Protein AF-0000000076641225 (afdb_homodimer)

Nearest PDB structures (foldseek):
  3sps-assembly1_B  TM=9.784E-01  e=4.226E-16  Halalkalibacterium halodurans C-125
  5egl-assembly1_A  TM=9.101E-01  e=8.438E-17  Staphylococcus aureus subsp. aureus Mu50
  5egk-assembly1_C  TM=9.074E-01  e=1.942E-16  Staphylococcus aureus subsp. aureus Mu50
  5hz4-assembly1_B  TM=8.990E-01  e=4.226E-16  Staphylococcus aureus subsp. aureus Mu50
  5egj-assembly1_A  TM=9.114E-01  e=6.592E-16  Staphylococcus aureus subsp. aureus Mu50

Solvent-accessible surface area (backbone atoms only — not comparable to full-atom values): 18624 Å² total; per-residue (Å²): 134,83,74,81,82,56,81,68,75,76,72,73,74,86,51,68,59,43,48,33,75,68,9,53,28,75,48,75,44,73,38,44,77,92,43,32,44,99,87,38,32,54,32,65,22,54,51,46,26,55,48,40,54,40,36,48,50,6,51,23,56,57,47,72,39,53,68,44,68,40,32,39,32,63,30,37,45,77,44,88,42,45,63,69,24,33,36,41,37,38,16,27,44,44,34,43,54,61,35,35,34,36,23,41,36,43,30,30,36,32,36,82,87,80,64,48,74,43,80,22,32,40,32,37,37,31,34,34,30,27,50,98,86,68,42,77,36,76,40,34,36,61,38,62,86,46,69,62,43,42,50,47,32,57,48,44,56,54,52,50,53,52,49,52,50,50,50,51,53,52,52,54,54,51,53,56,54,67,72,100,134,84,78,74,80,61,80,72,75,76,71,71,72,84,48,68,58,44,48,32,76,69,9,52,30,76,48,75,44,73,39,43,77,91,44,32,44,98,86,39,32,53,32,65,22,55,52,46,26,54,48,42,53,39,37,49,52,6,50,24,57,57,46,71,40,53,65,45,68,41,33,40,33,64,31,38,45,76,43,87,43,47,62,70,24,33,38,39,38,38,17,26,43,44,36,45,54,62,36,36,34,35,24,40,37,43,31,29,35,32,35,82,88,80,65,48,73,44,81,20,33,40,33,36,38,31,35,34,30,28,50,97,86,68,43,77,36,76,41,34,35,60,38,63,86,46,70,63,42,43,50,46,30,57,46,44,57,53,52,51,51,51,49,53,51,51,50,50,52,52,51,53,53,51,54,57,53,69,73,99

Sequence (360 aa):
MTNRFEQTPRVSNDADKKTVSASRARMNELVMPNDTNPLGNLMGGRLMQWMDICSAIAAQRHCNRNVVTVAADSIEFKNAIQLGEVVVIEGEVTRSFNTSMEVAMEVWAENLRTGEHRLCTTSFYTFVAIDADGKTVPVPEIIPETDFEQERYEQAEKRRSMRLEISRQNRNAYKKDKSKMTNRFEQTPRVSNDADKKTVSASRARMNELVMPNDTNPLGNLMGGRLMQWMDICSAIAAQRHCNRNVVTVAADSIEFKNAIQLGEVVVIEGEVTRSFNTSMEVAMEVWAENLRTGEHRLCTTSFYTFVAIDADGKTVPVPEIIPETDFEQERYEQAEKRRSMRLEISRQNRNAYKKDKSK

Organism: NCBI:txid1194090

Structure (mmCIF, N/CA/C/O backbone):
data_AF-0000000076641225-model_v1
#
loop_
_entity.id
_entity.type
_entity.pdbx_description
1 polymer 'Acyl-CoA hydrolase'
#
loop_
_atom_site.group_PDB
_atom_site.id
_atom_site.type_symbol
_atom_site.label_atom_id
_atom_site.label_alt_id
_atom_site.label_comp_id
_atom_site.label_asym_id
_atom_site.label_entity_id
_atom_site.label_seq_id
_atom_site.pdbx_PDB_ins_code
_atom_site.Cartn_x
_atom_site.Cartn_y
_atom_site.Cartn_z
_atom_site.occupancy
_atom_site.B_iso_or_equiv
_atom_site.auth_seq_id
_atom_site.auth_comp_id
_atom_site.auth_asym_id
_atom_site.auth_atom_id
_atom_site.pdbx_PDB_model_num
ATOM 1 N N . MET A 1 1 ? 22.641 26.062 32.75 1 30.58 1 MET A N 1
ATOM 2 C CA . MET A 1 1 ? 22.641 25.328 31.484 1 30.58 1 MET A CA 1
ATOM 3 C C . MET A 1 1 ? 21.234 25.25 30.906 1 30.58 1 MET A C 1
ATOM 5 O O . MET A 1 1 ? 20.344 24.672 31.516 1 30.58 1 MET A O 1
ATOM 9 N N . THR A 1 2 ? 20.656 26.328 30.125 1 30.88 2 THR A N 1
ATOM 10 C CA . THR A 1 2 ? 19.297 26.641 29.734 1 30.88 2 THR A CA 1
ATOM 11 C C . THR A 1 2 ? 18.734 25.562 28.797 1 30.88 2 THR A C 1
ATOM 13 O O . THR A 1 2 ? 19.406 25.125 27.859 1 30.88 2 THR A O 1
ATOM 16 N N . ASN A 1 3 ? 17.766 24.734 29.25 1 34.19 3 ASN A N 1
ATOM 17 C CA . ASN A 1 3 ? 17.062 23.625 28.609 1 34.19 3 ASN A CA 1
ATOM 18 C C . ASN A 1 3 ? 16.469 24.047 27.266 1 34.19 3 ASN A C 1
ATOM 20 O O . ASN A 1 3 ? 15.531 24.844 27.219 1 34.19 3 ASN A O 1
ATOM 24 N N . ARG A 1 4 ? 17.219 24.188 26.188 1 36.72 4 ARG A N 1
ATOM 25 C CA . ARG A 1 4 ? 16.938 24.562 24.812 1 36.72 4 ARG A CA 1
ATOM 26 C C . ARG A 1 4 ? 15.727 23.812 24.266 1 36.72 4 ARG A C 1
ATOM 28 O O . ARG A 1 4 ? 15.398 23.922 23.094 1 36.72 4 ARG A O 1
ATOM 35 N N . PHE A 1 5 ? 15.336 22.766 24.953 1 40.19 5 PHE A N 1
ATOM 36 C CA . PHE A 1 5 ? 14.211 22.016 24.422 1 40.19 5 PHE A CA 1
ATOM 37 C C . PHE A 1 5 ? 12.938 22.844 24.469 1 40.19 5 PHE A C 1
ATOM 39 O O . PHE A 1 5 ? 11.836 22.312 24.625 1 40.19 5 PHE A O 1
ATOM 46 N N . GLU A 1 6 ? 13.055 24.125 24.859 1 34.78 6 GLU A N 1
ATOM 47 C CA . GLU A 1 6 ? 11.883 24.859 25.312 1 34.78 6 GLU A CA 1
ATOM 48 C C . GLU A 1 6 ? 10.766 24.828 24.281 1 34.78 6 GLU A C 1
ATOM 50 O O . GLU A 1 6 ? 9.625 24.5 24.594 1 34.78 6 GLU A O 1
ATOM 55 N N . GLN A 1 7 ? 10.711 25.922 23.375 1 32.91 7 GLN A N 1
ATOM 56 C CA . GLN A 1 7 ? 9.422 26.453 22.922 1 32.91 7 GLN A CA 1
ATOM 57 C C . GLN A 1 7 ? 8.828 25.578 21.828 1 32.91 7 GLN A C 1
ATOM 59 O O . GLN A 1 7 ? 9.383 25.516 20.719 1 32.91 7 GLN A O 1
ATOM 64 N N . THR A 1 8 ? 8.297 24.438 22.109 1 38.31 8 THR A N 1
ATOM 65 C CA . THR A 1 8 ? 7.504 23.766 21.078 1 38.31 8 THR A CA 1
ATOM 66 C C . THR A 1 8 ? 6.625 24.781 20.344 1 38.31 8 THR A C 1
ATOM 68 O O . THR A 1 8 ? 5.902 25.547 20.969 1 38.31 8 THR A O 1
ATOM 71 N N . PRO A 1 9 ? 7.074 25.312 19.234 1 38.59 9 PRO A N 1
ATOM 72 C CA . PRO A 1 9 ? 6.195 26.297 18.594 1 38.59 9 PRO A CA 1
ATOM 73 C C . PRO A 1 9 ? 4.719 25.938 18.734 1 38.59 9 PRO A C 1
ATOM 75 O O . PRO A 1 9 ? 4.348 24.766 18.609 1 38.59 9 PRO A O 1
ATOM 78 N N . ARG A 1 10 ? 3.965 26.609 19.516 1 38.22 10 ARG A N 1
ATOM 79 C CA . ARG A 1 10 ? 2.508 26.578 19.562 1 38.22 10 ARG A CA 1
ATOM 80 C C . ARG A 1 10 ? 1.919 26.422 18.156 1 38.22 10 ARG A C 1
ATOM 82 O O . ARG A 1 10 ? 2.125 27.266 17.297 1 38.22 10 ARG A O 1
ATOM 89 N N . VAL A 1 11 ? 1.888 25.172 17.641 1 41.22 11 VAL A N 1
ATOM 90 C CA . VAL A 1 11 ? 1.096 24.969 16.422 1 41.22 11 VAL A CA 1
ATOM 91 C C . VAL A 1 11 ? -0.221 25.734 16.531 1 41.22 11 VAL A C 1
ATOM 93 O O . VAL A 1 11 ? -1.021 25.469 17.438 1 41.22 11 VAL A O 1
ATOM 96 N N . SER A 1 12 ? -0.227 26.953 16.344 1 38.06 12 SER A N 1
ATOM 97 C CA . SER A 1 12 ? -1.504 27.641 16.203 1 38.06 12 SER A CA 1
ATOM 98 C C . SER A 1 12 ? -2.545 26.766 15.531 1 38.06 12 SER A C 1
ATOM 100 O O . SER A 1 12 ? -2.314 26.25 14.43 1 38.06 12 SER A O 1
ATOM 102 N N . ASN A 1 13 ? -3.342 25.906 16.219 1 44.81 13 ASN A N 1
ATOM 103 C CA . ASN A 1 13 ? -4.465 25.031 15.906 1 44.81 13 ASN A CA 1
ATOM 104 C C . ASN A 1 13 ? -5.082 25.375 14.555 1 44.81 13 ASN A C 1
ATOM 106 O O . ASN A 1 13 ? -5.266 24.484 13.711 1 44.81 13 ASN A O 1
ATOM 110 N N . ASP A 1 14 ? -6.148 26.406 14.57 1 49.44 14 ASP A N 1
ATOM 111 C CA . ASP A 1 14 ? -7.27 26.734 13.695 1 49.44 14 ASP A CA 1
ATOM 112 C C . ASP A 1 14 ? -6.789 27.438 12.43 1 49.44 14 ASP A C 1
ATOM 114 O O . ASP A 1 14 ? -7.527 28.219 11.828 1 49.44 14 ASP A O 1
ATOM 118 N N . ALA A 1 15 ? -5.516 27.469 12.164 1 61.47 15 ALA A N 1
ATOM 119 C CA . ALA A 1 15 ? -5.148 28.312 11.031 1 61.47 15 ALA A CA 1
ATOM 120 C C . ALA A 1 15 ? -5.617 27.703 9.711 1 61.47 15 ALA A C 1
ATOM 122 O O . ALA A 1 15 ? -5.586 26.469 9.547 1 61.47 15 ALA A O 1
ATOM 123 N N . ASP A 1 16 ? -6.289 28.469 8.805 1 87 16 ASP A N 1
ATOM 124 C CA . ASP A 1 16 ? -6.91 28.125 7.527 1 87 16 ASP A CA 1
ATOM 125 C C . ASP A 1 16 ? -5.871 27.625 6.523 1 87 16 ASP A C 1
ATOM 127 O O . ASP A 1 16 ? -6.219 26.984 5.535 1 87 16 ASP A O 1
ATOM 131 N N . LYS A 1 17 ? -4.512 27.938 6.941 1 97.12 17 LYS A N 1
ATOM 132 C CA . LYS A 1 17 ? -3.457 27.562 6.008 1 97.12 17 LYS A CA 1
ATOM 133 C C . LYS A 1 17 ? -2.189 27.156 6.75 1 97.12 17 LYS A C 1
ATOM 135 O O . LYS A 1 17 ? -1.843 27.75 7.773 1 97.12 17 LYS A O 1
ATOM 140 N N . LYS A 1 18 ? -1.464 26.156 6.387 1 98 18 LYS A N 1
ATOM 141 C CA . LYS A 1 18 ? -0.194 25.688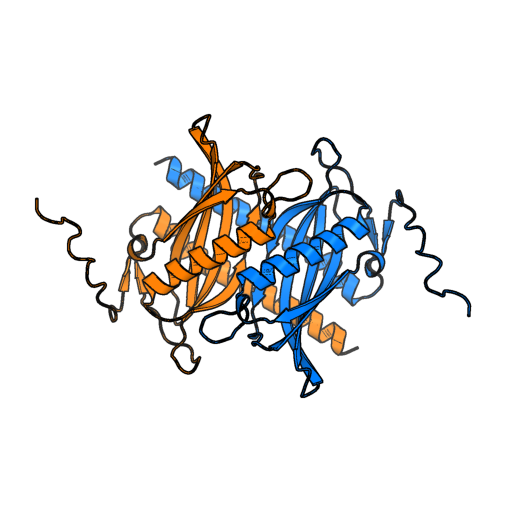 6.934 1 98 18 LYS A CA 1
ATOM 142 C C . LYS A 1 18 ? 0.786 25.328 5.816 1 98 18 LYS A C 1
ATOM 144 O O . LYS A 1 18 ? 0.375 24.906 4.734 1 98 18 LYS A O 1
ATOM 149 N N . THR A 1 19 ? 2.043 25.484 6.105 1 98.38 19 THR A N 1
ATOM 150 C CA . THR A 1 19 ? 3.078 25.219 5.113 1 98.38 19 THR A CA 1
ATOM 151 C C . THR A 1 19 ? 3.367 23.719 5.031 1 98.38 19 THR A C 1
ATOM 153 O O . THR A 1 19 ? 3.094 22.984 5.973 1 98.38 19 THR A O 1
ATOM 156 N N . VAL A 1 20 ? 3.982 23.281 3.926 1 98.5 20 VAL A N 1
ATOM 157 C CA . VAL A 1 20 ? 4.383 21.891 3.742 1 98.5 20 VAL A CA 1
ATOM 158 C C . VAL A 1 20 ? 5.379 21.484 4.828 1 98.5 20 VAL A C 1
ATOM 160 O O . VAL A 1 20 ? 5.254 20.422 5.434 1 98.5 20 VAL A O 1
ATOM 163 N N . SER A 1 21 ? 6.297 22.312 5.133 1 98.31 21 SER A N 1
ATOM 164 C CA . SER A 1 21 ? 7.348 22 6.094 1 98.31 21 SER A CA 1
ATOM 165 C C . SER A 1 21 ? 6.77 21.75 7.484 1 98.31 21 SER A C 1
ATOM 167 O O . SER A 1 21 ? 7.305 20.953 8.25 1 98.31 21 SER A O 1
ATOM 169 N N . ALA A 1 22 ? 5.695 22.391 7.785 1 98.06 22 ALA A N 1
ATOM 170 C CA . ALA A 1 22 ? 5.074 22.234 9.102 1 98.06 22 ALA A CA 1
ATOM 171 C C . ALA A 1 22 ? 4.477 20.844 9.266 1 98.06 22 ALA A C 1
ATOM 173 O O . ALA A 1 22 ? 4.215 20.406 10.391 1 98.06 22 ALA A O 1
ATOM 174 N N . SER A 1 23 ? 4.227 20.141 8.188 1 98.62 23 SER A N 1
ATOM 175 C CA . SER A 1 23 ? 3.605 18.828 8.234 1 98.62 23 SER A CA 1
ATOM 176 C C . SER A 1 23 ? 4.66 17.719 8.289 1 98.62 23 SER A C 1
ATOM 178 O O . SER A 1 23 ? 4.34 16.562 8.555 1 98.62 23 SER A O 1
ATOM 180 N N . ARG A 1 24 ? 5.859 17.984 8.109 1 98.69 24 ARG A N 1
ATOM 181 C CA . ARG A 1 24 ? 6.906 16.984 7.871 1 98.69 24 ARG A CA 1
ATOM 182 C C . ARG A 1 24 ? 7.062 16.062 9.07 1 98.69 24 ARG A C 1
ATOM 184 O O . ARG A 1 24 ? 7.043 16.516 10.219 1 98.69 24 ARG A O 1
ATOM 191 N N . ALA A 1 25 ? 7.168 14.812 8.797 1 98.75 25 ALA A N 1
ATOM 192 C CA . ALA A 1 25 ? 7.453 13.758 9.773 1 98.75 25 ALA A CA 1
ATOM 193 C C . ALA A 1 25 ? 8.625 12.891 9.32 1 98.75 25 ALA A C 1
ATOM 195 O O . ALA A 1 25 ? 8.789 12.633 8.125 1 98.75 25 ALA A O 1
ATOM 196 N N . ARG A 1 26 ? 9.375 12.438 10.266 1 98.56 26 ARG A N 1
ATOM 197 C CA . ARG A 1 26 ? 10.516 11.562 9.992 1 98.56 26 ARG A CA 1
ATOM 198 C C . ARG A 1 26 ? 10.594 10.445 11.023 1 98.56 26 ARG A C 1
ATOM 200 O O . ARG A 1 26 ? 10.422 10.672 12.219 1 98.56 26 ARG A O 1
ATOM 207 N N . MET A 1 27 ? 10.828 9.289 10.562 1 98.5 27 MET A N 1
ATOM 208 C CA . MET A 1 27 ? 11 8.117 11.406 1 98.5 27 MET A CA 1
ATOM 209 C C . MET A 1 27 ? 12.227 7.312 10.977 1 98.5 27 MET A C 1
ATOM 211 O O . MET A 1 27 ? 12.547 7.25 9.789 1 98.5 27 MET A O 1
ATOM 215 N N . ASN A 1 28 ? 12.883 6.75 11.961 1 98.25 28 ASN A N 1
ATOM 216 C CA . ASN A 1 28 ? 13.977 5.82 11.719 1 98.25 28 ASN A CA 1
ATOM 217 C C . ASN A 1 28 ? 13.719 4.465 12.375 1 98.25 28 ASN A C 1
ATOM 219 O O . ASN A 1 28 ? 13.227 4.398 13.5 1 98.25 28 ASN A O 1
ATOM 223 N N . GLU A 1 29 ? 14.055 3.457 11.648 1 98.31 29 GLU A N 1
ATOM 224 C CA . GLU A 1 29 ? 13.906 2.098 12.156 1 98.31 29 GLU A CA 1
ATOM 225 C C . GLU A 1 29 ? 15.109 1.238 11.797 1 98.31 29 GLU A C 1
ATOM 227 O O . GLU A 1 29 ? 15.609 1.292 10.672 1 98.31 29 GLU A O 1
ATOM 232 N N . LEU A 1 30 ? 15.602 0.502 12.766 1 98.12 30 LEU A N 1
ATOM 233 C CA . LEU A 1 30 ? 16.609 -0.517 12.484 1 98.12 30 LEU A CA 1
ATOM 234 C C . LEU A 1 30 ? 15.953 -1.814 12.023 1 98.12 30 LEU A C 1
ATOM 236 O O . LEU A 1 30 ? 15.047 -2.326 12.688 1 98.12 30 LEU A O 1
ATOM 240 N N . VAL A 1 31 ? 16.406 -2.301 10.898 1 98.31 31 VAL A N 1
ATOM 241 C CA . VAL A 1 31 ? 15.836 -3.541 10.391 1 98.31 31 VAL A CA 1
ATOM 242 C C . VAL A 1 31 ? 16.328 -4.719 11.227 1 98.31 31 VAL A C 1
ATOM 244 O O . VAL A 1 31 ? 17.516 -5.02 11.242 1 98.31 31 VAL A O 1
ATOM 247 N N . MET A 1 32 ? 15.43 -5.402 11.836 1 98.31 32 MET A N 1
ATOM 248 C CA . MET A 1 32 ? 15.719 -6.551 12.688 1 98.31 32 MET A CA 1
ATOM 249 C C . MET A 1 32 ? 15.305 -7.852 12.008 1 98.31 32 MET A C 1
ATOM 251 O O . MET A 1 32 ? 14.594 -7.828 11 1 98.31 32 MET A O 1
ATOM 255 N N . PRO A 1 33 ? 15.781 -8.992 12.477 1 97.75 33 PRO A N 1
ATOM 256 C CA . PRO A 1 33 ? 15.477 -10.273 11.828 1 97.75 33 PRO A CA 1
ATOM 257 C C . PRO A 1 33 ? 13.977 -10.508 11.648 1 97.75 33 PRO A C 1
ATOM 259 O O . PRO A 1 33 ? 13.547 -11 10.602 1 97.75 33 PRO A O 1
ATOM 262 N N . ASN A 1 34 ? 13.133 -10.07 12.586 1 96.44 34 ASN A N 1
ATOM 263 C CA . ASN A 1 34 ? 11.695 -10.305 12.523 1 96.44 34 ASN A CA 1
ATOM 264 C C . ASN A 1 34 ? 11.023 -9.398 11.5 1 96.44 34 ASN A C 1
ATOM 266 O O . ASN A 1 34 ? 9.836 -9.562 11.203 1 96.44 34 ASN A O 1
ATOM 270 N N . ASP A 1 35 ? 11.789 -8.477 10.961 1 97.56 35 ASP A N 1
ATOM 271 C CA . ASP A 1 35 ? 11.273 -7.578 9.93 1 97.56 35 ASP A CA 1
ATOM 272 C C . ASP A 1 35 ? 11.547 -8.117 8.531 1 97.56 35 ASP A C 1
ATOM 274 O O . ASP A 1 35 ? 11.094 -7.555 7.539 1 97.56 35 ASP A O 1
ATOM 278 N N . THR A 1 36 ? 12.281 -9.211 8.445 1 96.69 36 THR A N 1
ATOM 279 C CA . THR A 1 36 ? 12.852 -9.602 7.164 1 96.69 36 THR A CA 1
ATOM 280 C C . THR A 1 36 ? 12.195 -10.875 6.641 1 96.69 36 THR A C 1
ATOM 282 O O . THR A 1 36 ? 11.602 -11.633 7.41 1 96.69 36 THR A O 1
ATOM 285 N N . ASN A 1 37 ? 12.281 -11.008 5.312 1 91.5 37 ASN A N 1
ATOM 286 C CA . ASN A 1 37 ? 11.969 -12.297 4.699 1 91.5 37 ASN A CA 1
ATOM 287 C C . ASN A 1 37 ? 13.117 -13.281 4.859 1 91.5 37 ASN A C 1
ATOM 289 O O . ASN A 1 37 ? 14.148 -12.953 5.449 1 91.5 37 ASN A O 1
ATOM 293 N N . PRO A 1 38 ? 12.898 -14.523 4.402 1 88.56 38 PRO A N 1
ATOM 294 C CA . PRO A 1 38 ? 13.938 -15.539 4.598 1 88.56 38 PRO A CA 1
ATOM 295 C C . PRO A 1 38 ? 15.25 -15.188 3.908 1 88.56 38 PRO A C 1
ATOM 297 O O . PRO A 1 38 ? 16.297 -15.719 4.266 1 88.56 38 PRO A O 1
ATOM 300 N N . LEU A 1 39 ? 15.266 -14.289 2.945 1 90.75 39 LEU A N 1
ATOM 301 C CA . LEU A 1 39 ? 16.469 -13.898 2.215 1 90.75 39 LEU A CA 1
ATOM 302 C C . LEU A 1 39 ? 17.172 -12.742 2.906 1 90.75 39 LEU A C 1
ATOM 304 O O . LEU A 1 39 ? 18.203 -12.266 2.432 1 90.75 39 LEU A O 1
ATOM 308 N N . GLY A 1 40 ? 16.594 -12.219 3.977 1 94.62 40 GLY A N 1
ATOM 309 C CA . GLY A 1 40 ? 17.234 -11.172 4.754 1 94.62 40 GLY A CA 1
ATOM 310 C C . GLY A 1 40 ? 16.828 -9.773 4.324 1 94.62 40 GLY A C 1
ATOM 311 O O . GLY A 1 40 ? 17.406 -8.789 4.77 1 94.62 40 GLY A O 1
ATOM 312 N N . ASN A 1 41 ? 15.875 -9.664 3.453 1 95.81 41 ASN A N 1
ATOM 313 C CA . ASN A 1 41 ? 15.359 -8.375 3.02 1 95.81 41 ASN A CA 1
ATOM 314 C C . ASN A 1 41 ? 14.156 -7.945 3.857 1 95.81 41 ASN A C 1
ATOM 316 O O . ASN A 1 41 ? 13.344 -8.781 4.258 1 95.81 41 ASN A O 1
ATOM 320 N N . LEU A 1 42 ? 14.094 -6.648 4.113 1 97.81 42 LEU A N 1
ATOM 321 C CA . LEU A 1 42 ? 12.914 -6.109 4.773 1 97.81 42 LEU A CA 1
ATOM 322 C C . LEU A 1 42 ? 11.648 -6.496 4.02 1 97.81 42 LEU A C 1
ATOM 324 O O . LEU A 1 42 ? 11.57 -6.336 2.797 1 97.81 42 LEU A O 1
ATOM 328 N N . MET A 1 43 ? 10.672 -6.988 4.746 1 97 43 MET A N 1
ATOM 329 C CA . MET A 1 43 ? 9.398 -7.348 4.125 1 97 43 MET A CA 1
ATOM 330 C C . MET A 1 43 ? 8.617 -6.102 3.729 1 97 43 MET A C 1
ATOM 332 O O . MET A 1 43 ? 8.547 -5.137 4.492 1 97 43 MET A O 1
ATOM 336 N N . GLY A 1 44 ? 8.016 -6.145 2.529 1 97.5 44 GLY A N 1
ATOM 337 C CA . GLY A 1 44 ? 7.25 -5.004 2.049 1 97.5 44 GLY A CA 1
ATOM 338 C C . GLY A 1 44 ? 6.133 -4.594 2.99 1 97.5 44 GLY A C 1
ATOM 339 O O . GLY A 1 44 ? 5.891 -3.402 3.195 1 97.5 44 GLY A O 1
ATOM 340 N N . GLY A 1 45 ? 5.449 -5.559 3.5 1 97.88 45 GLY A N 1
ATOM 341 C CA . GLY A 1 45 ? 4.363 -5.293 4.426 1 97.88 45 GLY A CA 1
ATOM 342 C C . GLY A 1 45 ? 4.809 -4.559 5.676 1 97.88 45 GLY A C 1
ATOM 343 O O . GLY A 1 45 ? 4.098 -3.689 6.18 1 97.88 45 GLY A O 1
ATOM 344 N N . ARG A 1 46 ? 5.926 -4.902 6.211 1 97.88 46 ARG A N 1
ATOM 345 C CA . ARG A 1 46 ? 6.473 -4.23 7.383 1 97.88 46 ARG A CA 1
ATOM 346 C C . ARG A 1 46 ? 6.805 -2.773 7.074 1 97.88 46 ARG A C 1
ATOM 348 O O . ARG A 1 46 ? 6.48 -1.877 7.855 1 97.88 46 ARG A O 1
ATOM 355 N N . LEU A 1 47 ? 7.445 -2.568 5.996 1 98.62 47 LEU A N 1
ATOM 356 C CA . LEU A 1 47 ? 7.758 -1.206 5.574 1 98.62 47 LEU A CA 1
ATOM 357 C C . LEU A 1 47 ? 6.484 -0.381 5.422 1 98.62 47 LEU A C 1
ATOM 359 O O . LEU A 1 47 ? 6.422 0.766 5.871 1 98.62 47 LEU A O 1
ATOM 363 N N . MET A 1 48 ? 5.457 -0.945 4.781 1 98.5 48 MET A N 1
ATOM 364 C CA . MET A 1 48 ? 4.195 -0.24 4.574 1 98.5 48 MET A CA 1
ATOM 365 C C . MET A 1 48 ? 3.561 0.143 5.906 1 98.5 48 MET A C 1
ATOM 367 O O . MET A 1 48 ? 2.943 1.202 6.023 1 98.5 48 MET A O 1
ATOM 371 N N . GLN A 1 49 ? 3.734 -0.707 6.863 1 98.19 49 GLN A N 1
ATOM 372 C CA . GLN A 1 49 ? 3.227 -0.399 8.195 1 98.19 49 GLN A CA 1
ATOM 373 C C . GLN A 1 49 ? 3.932 0.819 8.789 1 98.19 49 GLN A C 1
ATOM 375 O O . GLN A 1 49 ? 3.281 1.721 9.32 1 98.19 49 GLN A O 1
ATOM 380 N N . TRP A 1 50 ? 5.25 0.828 8.695 1 98.5 50 TRP A N 1
ATOM 381 C CA . TRP A 1 50 ? 6 1.976 9.195 1 98.5 50 TRP A CA 1
ATOM 382 C C . TRP A 1 50 ? 5.633 3.24 8.422 1 98.5 50 TRP A C 1
ATOM 384 O O . TRP A 1 50 ? 5.48 4.312 9.016 1 98.5 50 TRP A O 1
ATOM 394 N N . MET A 1 51 ? 5.48 3.105 7.156 1 98.69 51 MET A N 1
ATOM 395 C CA . MET A 1 51 ? 5.098 4.246 6.332 1 98.69 51 MET A CA 1
ATOM 396 C C . MET A 1 51 ? 3.727 4.777 6.734 1 98.69 51 MET A C 1
ATOM 398 O O . MET A 1 51 ? 3.504 5.988 6.75 1 98.69 51 MET A O 1
ATOM 402 N N . ASP A 1 52 ? 2.834 3.908 7.008 1 98.69 52 ASP A N 1
ATOM 403 C CA . ASP A 1 52 ? 1.491 4.293 7.43 1 98.69 52 ASP A CA 1
ATOM 404 C C . ASP A 1 52 ? 1.537 5.156 8.688 1 98.69 52 ASP A C 1
ATOM 406 O O . ASP A 1 52 ? 0.849 6.176 8.773 1 98.69 52 ASP A O 1
ATOM 410 N N . ILE A 1 53 ? 2.326 4.746 9.625 1 97.88 53 ILE A N 1
ATOM 411 C CA . ILE A 1 53 ? 2.477 5.488 10.875 1 97.88 53 ILE A CA 1
ATOM 412 C C . ILE A 1 53 ? 3.076 6.863 10.586 1 97.88 53 ILE A C 1
ATOM 414 O O . ILE A 1 53 ? 2.537 7.887 11.016 1 97.88 53 ILE A O 1
ATOM 418 N N . CYS A 1 54 ? 4.113 6.887 9.82 1 98.75 54 CYS A N 1
ATOM 419 C CA . CYS A 1 54 ? 4.793 8.141 9.508 1 98.75 54 CYS A CA 1
ATOM 420 C C . CYS A 1 54 ? 3.859 9.102 8.773 1 98.75 54 CYS A C 1
ATOM 422 O O . CYS A 1 54 ? 3.807 10.289 9.102 1 98.75 54 CYS A O 1
ATOM 424 N N . SER A 1 55 ? 3.141 8.578 7.812 1 98.75 55 SER A N 1
ATOM 425 C CA . SER A 1 55 ? 2.25 9.422 7.023 1 98.75 55 SER A CA 1
ATOM 426 C C . SER A 1 55 ? 1.077 9.922 7.859 1 98.75 55 SER A C 1
ATOM 428 O O . SER A 1 55 ? 0.61 11.047 7.676 1 98.75 55 SER A O 1
ATOM 430 N N . ALA A 1 56 ? 0.603 9.086 8.742 1 98.38 56 ALA A N 1
ATOM 431 C CA . ALA A 1 56 ? -0.466 9.523 9.641 1 98.38 56 ALA A CA 1
ATOM 432 C C . ALA A 1 56 ? -0.003 10.672 10.531 1 98.38 56 ALA A C 1
ATOM 434 O O . ALA A 1 56 ? -0.749 11.633 10.758 1 98.38 56 ALA A O 1
ATOM 435 N N . ILE A 1 57 ? 1.212 10.594 11.016 1 98.44 57 ILE A N 1
ATOM 436 C CA . ILE A 1 57 ? 1.772 11.656 11.844 1 98.44 57 ILE A CA 1
ATOM 437 C C . ILE A 1 57 ? 1.828 12.953 11.047 1 98.44 57 ILE A C 1
ATOM 439 O O . ILE A 1 57 ? 1.419 14.008 11.539 1 98.44 57 ILE A O 1
ATOM 443 N N . ALA A 1 58 ? 2.301 12.883 9.828 1 98.88 58 ALA A N 1
ATOM 444 C CA . ALA A 1 58 ? 2.369 14.062 8.969 1 98.88 58 ALA A CA 1
ATOM 445 C C . ALA A 1 58 ? 0.986 14.672 8.766 1 98.88 58 ALA A C 1
ATOM 447 O O . ALA A 1 58 ? 0.811 15.883 8.875 1 98.88 58 ALA A O 1
ATOM 448 N N . ALA A 1 59 ? 0.023 13.82 8.43 1 98.75 59 ALA A N 1
ATOM 449 C CA . ALA A 1 59 ? -1.346 14.273 8.203 1 98.75 59 ALA A CA 1
ATOM 450 C C . ALA A 1 59 ? -1.923 14.93 9.453 1 98.75 59 ALA A C 1
ATOM 452 O O . ALA A 1 59 ? -2.549 15.984 9.375 1 98.75 59 ALA A O 1
ATOM 453 N N . GLN A 1 60 ? -1.674 14.312 10.531 1 98.31 60 GLN A N 1
ATOM 454 C CA . GLN A 1 60 ? -2.211 14.828 11.781 1 98.31 60 GLN A CA 1
ATOM 455 C C . GLN A 1 60 ? -1.541 16.141 12.172 1 98.31 60 GLN A C 1
ATOM 457 O O . GLN A 1 60 ? -2.189 17.031 12.719 1 98.31 60 GLN A O 1
ATOM 462 N N . ARG A 1 61 ? -0.241 16.25 11.969 1 98.25 61 ARG A N 1
ATOM 463 C CA . ARG A 1 61 ? 0.447 17.516 12.211 1 98.25 61 ARG A CA 1
ATOM 464 C C . ARG A 1 61 ? -0.191 18.641 11.414 1 98.25 61 ARG A C 1
ATOM 466 O O . ARG A 1 61 ? -0.297 19.766 11.898 1 98.25 61 ARG A O 1
ATOM 473 N N . HIS A 1 62 ? -0.597 18.328 10.25 1 98.56 62 HIS A N 1
ATOM 474 C CA . HIS A 1 62 ? -1.18 19.344 9.383 1 98.56 62 HIS A CA 1
ATOM 475 C C . HIS A 1 62 ? -2.58 19.734 9.844 1 98.56 62 HIS A C 1
ATOM 477 O O . HIS A 1 62 ? -2.912 20.922 9.914 1 98.56 62 HIS A O 1
ATOM 483 N N . CYS A 1 63 ? -3.436 18.766 10.195 1 97.88 63 CYS A N 1
ATOM 484 C CA . CYS A 1 63 ? -4.844 19.078 10.406 1 97.88 63 CYS A CA 1
ATOM 485 C C . CYS A 1 63 ? -5.16 19.188 11.891 1 97.88 63 CYS A C 1
ATOM 487 O O . CYS A 1 63 ? -6.23 19.672 12.266 1 97.88 63 CYS A O 1
ATOM 489 N N . ASN A 1 64 ? -4.258 18.688 12.773 1 96.81 64 ASN A N 1
ATOM 490 C CA . ASN A 1 64 ? -4.445 18.672 14.219 1 96.81 64 ASN A CA 1
ATOM 491 C C . ASN A 1 64 ? -5.711 17.922 14.609 1 96.81 64 ASN A C 1
ATOM 493 O O . ASN A 1 64 ? -6.453 18.359 15.492 1 96.81 64 ASN A O 1
ATOM 497 N N . ARG A 1 65 ? -6.031 16.891 13.867 1 96 65 ARG A N 1
ATOM 498 C CA . ARG A 1 65 ? -7.176 16 14.078 1 96 65 ARG A CA 1
ATOM 499 C C . ARG A 1 65 ? -6.789 14.547 13.883 1 96 65 ARG A C 1
ATOM 501 O O . ARG A 1 65 ? -5.723 14.242 13.344 1 96 65 ARG A O 1
ATOM 508 N N . ASN A 1 66 ? -7.664 13.695 14.445 1 96.12 66 ASN A N 1
ATOM 509 C CA . ASN A 1 66 ? -7.52 12.297 14.055 1 96.12 66 ASN A CA 1
ATOM 510 C C . ASN A 1 66 ? -7.73 12.117 12.555 1 96.12 66 ASN A C 1
ATOM 512 O O . ASN A 1 66 ? -8.469 12.883 11.93 1 96.12 66 ASN A O 1
ATOM 516 N N . VAL A 1 67 ? -7.035 11.125 12.047 1 97.25 67 VAL A N 1
ATOM 517 C CA . VAL A 1 67 ? -7.172 10.859 10.617 1 97.25 67 VAL A CA 1
ATOM 518 C C . VAL A 1 67 ? -7.379 9.367 10.391 1 97.25 67 VAL A C 1
ATOM 520 O O . VAL A 1 67 ? -7.039 8.547 11.25 1 97.25 67 VAL A O 1
ATOM 523 N N . VAL A 1 68 ? -7.977 9.016 9.297 1 96.56 68 VAL A N 1
ATOM 524 C CA . VAL A 1 68 ? -8.125 7.637 8.836 1 96.56 68 VAL A CA 1
ATOM 525 C C . VAL A 1 68 ? -7.574 7.504 7.422 1 96.56 68 VAL A C 1
ATOM 527 O O . VAL A 1 68 ? -7.75 8.398 6.594 1 96.56 68 VAL A O 1
ATOM 530 N N . THR A 1 69 ? -6.875 6.426 7.199 1 97.62 69 THR A N 1
ATOM 531 C CA . THR A 1 69 ? -6.348 6.16 5.867 1 97.62 69 THR A CA 1
ATOM 532 C C . THR A 1 69 ? -7.473 5.801 4.902 1 97.62 69 THR A C 1
ATOM 534 O O . THR A 1 69 ? -8.281 4.918 5.191 1 97.62 69 THR A O 1
ATOM 537 N N . VAL A 1 70 ? -7.449 6.48 3.777 1 96.69 70 VAL A N 1
ATOM 538 C CA . VAL A 1 70 ? -8.484 6.191 2.791 1 96.69 70 VAL A CA 1
ATOM 539 C C . VAL A 1 70 ? -7.883 5.418 1.619 1 96.69 70 VAL A C 1
ATOM 541 O O . VAL A 1 70 ? -8.562 4.605 0.991 1 96.69 70 VAL A O 1
ATOM 544 N N . ALA A 1 71 ? -6.617 5.676 1.347 1 97.19 71 ALA A N 1
ATOM 545 C CA . ALA A 1 71 ? -5.996 5 0.211 1 97.19 71 ALA A CA 1
ATOM 546 C C . ALA A 1 71 ? -4.473 5.051 0.309 1 97.19 71 ALA A C 1
ATOM 548 O O . ALA A 1 71 ? -3.918 5.891 1.021 1 97.19 71 ALA A O 1
ATOM 549 N N . ALA A 1 72 ? -3.84 4.18 -0.292 1 97.56 72 ALA A N 1
ATOM 550 C CA . ALA A 1 72 ? -2.402 4.152 -0.55 1 97.56 72 ALA A CA 1
ATOM 551 C C . ALA A 1 72 ? -2.113 3.809 -2.008 1 97.56 72 ALA A C 1
ATOM 553 O O . ALA A 1 72 ? -2.617 2.811 -2.529 1 97.56 72 ALA A O 1
ATOM 554 N N . ASP A 1 73 ? -1.26 4.668 -2.639 1 94.38 73 ASP A N 1
ATOM 555 C CA . ASP A 1 73 ? -1.033 4.488 -4.07 1 94.38 73 ASP A CA 1
ATOM 556 C C . ASP A 1 73 ? 0.449 4.617 -4.41 1 94.38 73 ASP A C 1
ATOM 558 O O . ASP A 1 73 ? 1.217 5.219 -3.654 1 94.38 73 ASP A O 1
ATOM 562 N N . SER A 1 74 ? 0.75 3.979 -5.535 1 94.38 74 SER A N 1
ATOM 563 C CA . SER A 1 74 ? 2.051 4.168 -6.172 1 94.38 74 SER A CA 1
ATOM 564 C C . SER A 1 74 ? 3.188 3.842 -5.207 1 94.38 74 SER A C 1
ATOM 566 O O . SER A 1 74 ? 4.152 4.602 -5.098 1 94.38 74 SER A O 1
ATOM 568 N N . ILE A 1 75 ? 2.971 2.832 -4.422 1 97.25 75 ILE A N 1
ATOM 569 C CA . ILE A 1 75 ? 4.082 2.336 -3.617 1 97.25 75 ILE A CA 1
ATOM 570 C C . ILE A 1 75 ? 5.043 1.538 -4.496 1 97.25 75 ILE A C 1
ATOM 572 O O . ILE A 1 75 ? 4.668 0.503 -5.055 1 97.25 75 ILE A O 1
ATOM 576 N N . GLU A 1 76 ? 6.258 1.978 -4.617 1 96.69 76 GLU A N 1
ATOM 577 C CA . GLU A 1 76 ? 7.262 1.316 -5.445 1 96.69 76 GLU A CA 1
ATOM 578 C C . GLU A 1 76 ? 8.469 0.882 -4.609 1 96.69 76 GLU A C 1
ATOM 580 O O . GLU A 1 76 ? 9.164 1.72 -4.035 1 96.69 76 GLU A O 1
ATOM 585 N N . PHE A 1 77 ? 8.641 -0.36 -4.598 1 96.81 77 PHE A N 1
ATOM 586 C CA . PHE A 1 77 ? 9.805 -0.906 -3.916 1 96.81 77 PHE A CA 1
ATOM 587 C C . PHE A 1 77 ? 10.977 -1.065 -4.883 1 96.81 77 PHE A C 1
ATOM 589 O O . PHE A 1 77 ? 11.203 -2.152 -5.418 1 96.81 77 PHE A O 1
ATOM 596 N N . LYS A 1 78 ? 11.805 -0.118 -4.992 1 93.06 78 LYS A N 1
ATOM 597 C CA . LYS A 1 78 ? 12.836 -0.026 -6.02 1 93.06 78 LYS A CA 1
ATOM 598 C C . LYS A 1 78 ? 14.078 -0.824 -5.629 1 93.06 78 LYS A C 1
ATOM 600 O O . LYS A 1 78 ? 14.695 -1.48 -6.469 1 93.06 78 LYS A O 1
ATOM 605 N N . ASN A 1 79 ? 14.469 -0.628 -4.41 1 93.12 79 ASN A N 1
ATOM 606 C CA . ASN A 1 79 ? 15.648 -1.31 -3.893 1 93.12 79 ASN A CA 1
ATOM 607 C C . ASN A 1 79 ? 15.344 -2.055 -2.596 1 93.12 79 ASN A C 1
ATOM 609 O O . ASN A 1 79 ? 14.609 -1.548 -1.742 1 93.12 79 ASN A O 1
ATOM 613 N N . ALA A 1 80 ? 15.945 -3.193 -2.506 1 94.25 80 ALA A N 1
ATOM 614 C CA . ALA A 1 80 ? 15.781 -3.963 -1.275 1 94.25 80 ALA A CA 1
ATOM 615 C C . ALA A 1 80 ? 16.5 -3.295 -0.108 1 94.25 80 ALA A C 1
ATOM 617 O O . ALA A 1 80 ? 17.531 -2.645 -0.297 1 94.25 80 ALA A O 1
ATOM 618 N N . ILE A 1 81 ? 15.883 -3.361 1.03 1 97.25 81 ILE A N 1
ATOM 619 C CA . ILE A 1 81 ? 16.516 -2.926 2.27 1 97.25 81 ILE A CA 1
ATOM 620 C C . ILE A 1 81 ? 16.922 -4.145 3.096 1 97.25 81 ILE A C 1
ATOM 622 O O . ILE A 1 81 ? 16.109 -5.031 3.35 1 97.25 81 ILE A O 1
ATOM 626 N N . GLN A 1 82 ? 18.141 -4.18 3.574 1 96.31 82 GLN A N 1
ATOM 627 C CA . GLN A 1 82 ? 18.703 -5.402 4.141 1 96.31 82 GLN A CA 1
ATOM 628 C C . GLN A 1 82 ? 18.656 -5.371 5.664 1 96.31 82 GLN A C 1
ATOM 630 O O . GLN A 1 82 ? 18.625 -4.297 6.266 1 96.31 82 GLN A O 1
ATOM 635 N N . LEU A 1 83 ? 18.75 -6.59 6.18 1 97.19 83 LEU A N 1
ATOM 636 C CA . LEU A 1 83 ? 18.938 -6.758 7.617 1 97.19 83 LEU A CA 1
ATOM 637 C C . LEU A 1 83 ? 20.109 -5.914 8.117 1 97.19 83 LEU A C 1
ATOM 639 O O . LEU A 1 83 ? 21.172 -5.895 7.496 1 97.19 83 LEU A O 1
ATOM 643 N N . GLY A 1 84 ? 19.812 -5.137 9.188 1 96.88 84 GLY A N 1
ATOM 644 C CA . GLY A 1 84 ? 20.891 -4.375 9.812 1 96.88 84 GLY A CA 1
ATOM 645 C C . GLY A 1 84 ? 21.016 -2.963 9.273 1 96.88 84 GLY A C 1
ATOM 646 O O . GLY A 1 84 ? 21.688 -2.125 9.859 1 96.88 84 GLY A O 1
ATOM 647 N N . GLU A 1 85 ? 20.359 -2.67 8.164 1 97.81 85 GLU A N 1
ATOM 648 C CA . GLU A 1 85 ? 20.344 -1.294 7.676 1 97.81 85 GLU A CA 1
ATOM 649 C C . GLU A 1 85 ? 19.328 -0.451 8.453 1 97.81 85 GLU A C 1
ATOM 651 O O . GLU A 1 85 ? 18.438 -0.99 9.117 1 97.81 85 GLU A O 1
ATOM 656 N N . VAL A 1 86 ? 19.547 0.795 8.398 1 98.31 86 VAL A N 1
ATOM 657 C CA . VAL A 1 86 ? 18.594 1.733 8.984 1 98.31 86 VAL A CA 1
ATOM 658 C C . VAL A 1 86 ? 17.656 2.266 7.902 1 98.31 86 VAL A C 1
ATOM 660 O O . VAL A 1 86 ? 18.109 2.719 6.848 1 98.31 86 VAL A O 1
ATOM 663 N N . VAL A 1 87 ? 16.375 2.18 8.195 1 98.62 87 VAL A N 1
ATOM 664 C CA . VAL A 1 87 ? 15.344 2.754 7.336 1 98.62 87 VAL A CA 1
ATOM 665 C C . VAL A 1 87 ? 15.016 4.172 7.793 1 98.62 87 VAL A C 1
ATOM 667 O O . VAL A 1 87 ? 14.695 4.398 8.961 1 98.62 87 VAL A O 1
ATOM 670 N N . VAL A 1 88 ? 15.133 5.117 6.875 1 98.44 88 VAL A N 1
ATOM 671 C CA . VAL A 1 88 ? 14.711 6.492 7.121 1 98.44 88 VAL A CA 1
ATOM 672 C C . VAL A 1 88 ? 13.461 6.805 6.305 1 98.44 88 VAL A C 1
ATOM 674 O O . VAL A 1 88 ? 13.484 6.754 5.074 1 98.44 88 VAL A O 1
ATOM 677 N N . ILE A 1 89 ? 12.398 7.129 6.969 1 98.75 89 ILE A N 1
ATOM 678 C CA . ILE A 1 89 ? 11.133 7.449 6.32 1 98.75 89 ILE A CA 1
ATOM 679 C C . ILE A 1 89 ? 10.812 8.93 6.52 1 98.75 89 ILE A C 1
ATOM 681 O O . ILE A 1 89 ? 10.836 9.43 7.645 1 98.75 89 ILE A O 1
ATOM 685 N N . GLU A 1 90 ? 10.539 9.57 5.477 1 98.56 90 GLU A N 1
ATOM 686 C CA . GLU A 1 90 ? 10.109 10.969 5.531 1 98.56 90 GLU A CA 1
ATOM 687 C C . GLU A 1 90 ? 8.758 11.148 4.84 1 98.56 90 GLU A C 1
ATOM 689 O O . GLU A 1 90 ? 8.531 10.602 3.756 1 98.56 90 GLU A O 1
ATOM 694 N N . GLY A 1 91 ? 7.898 11.836 5.465 1 98.56 91 GLY A N 1
ATOM 695 C CA . GLY A 1 91 ? 6.582 12.125 4.926 1 98.56 91 GLY A CA 1
ATOM 696 C C . GLY A 1 91 ? 6.184 13.586 5.062 1 98.56 91 GLY A C 1
ATOM 697 O O . GLY A 1 91 ? 6.578 14.25 6.02 1 98.56 91 GLY A O 1
ATOM 698 N N . GLU A 1 92 ? 5.5 14.07 4.156 1 98.75 92 GLU A N 1
ATOM 699 C CA . GLU A 1 92 ? 4.945 15.414 4.211 1 98.75 92 GLU A CA 1
ATOM 700 C C . GLU A 1 92 ? 3.652 15.516 3.404 1 98.75 92 GLU A C 1
ATOM 702 O O . GLU A 1 92 ? 3.488 14.82 2.4 1 98.75 92 GLU A O 1
ATOM 707 N N . VAL A 1 93 ? 2.799 16.422 3.77 1 98.88 93 VAL A N 1
ATOM 708 C CA . VAL A 1 93 ? 1.562 16.656 3.029 1 98.88 93 VAL A CA 1
ATOM 709 C C . VAL A 1 93 ? 1.871 17.375 1.721 1 98.88 93 VAL A C 1
ATOM 711 O O . VAL A 1 93 ? 2.525 18.422 1.722 1 98.88 93 VAL A O 1
ATOM 714 N N . THR A 1 94 ? 1.412 16.828 0.627 1 98.25 94 THR A N 1
ATOM 715 C CA . THR A 1 94 ? 1.652 17.438 -0.672 1 98.25 94 THR A CA 1
ATOM 716 C C . THR A 1 94 ? 0.444 18.266 -1.111 1 98.25 94 THR A C 1
ATOM 718 O O . THR A 1 94 ? 0.583 19.219 -1.874 1 98.25 94 THR A O 1
ATOM 721 N N . ARG A 1 95 ? -0.661 17.828 -0.664 1 98.31 95 ARG A N 1
ATOM 722 C CA . ARG A 1 95 ? -1.877 18.547 -1.006 1 98.31 95 ARG A CA 1
ATOM 723 C C . ARG A 1 95 ? -2.979 18.281 0.016 1 98.31 95 ARG A C 1
ATOM 725 O O . ARG A 1 95 ? -3.148 17.156 0.478 1 98.31 95 ARG A O 1
ATOM 732 N N . SER A 1 96 ? -3.656 19.328 0.339 1 98.38 96 SER A N 1
ATOM 733 C CA . SER A 1 96 ? -4.902 19.234 1.092 1 98.38 96 SER A CA 1
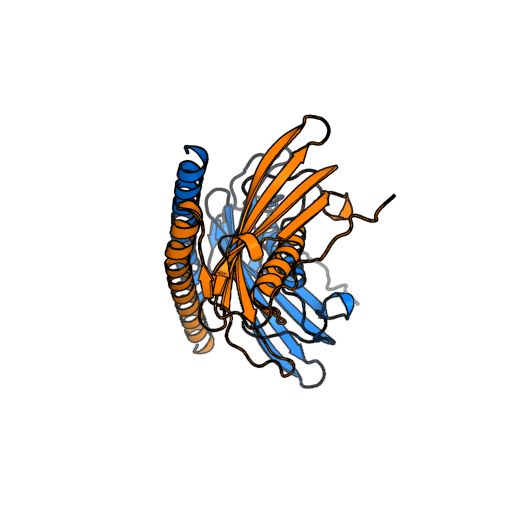ATOM 734 C C . SER A 1 96 ? -6.102 19.609 0.226 1 98.38 96 SER A C 1
ATOM 736 O O . SER A 1 96 ? -6.023 20.531 -0.578 1 98.38 96 SER A O 1
ATOM 738 N N . PHE A 1 97 ? -7.082 18.844 0.315 1 97.12 97 PHE A N 1
ATOM 739 C CA . PHE A 1 97 ? -8.352 19.156 -0.342 1 97.12 97 PHE A CA 1
ATOM 740 C C . PHE A 1 97 ? -9.359 19.703 0.66 1 97.12 97 PHE A C 1
ATOM 742 O O . PHE A 1 97 ? -9.047 20.594 1.443 1 97.12 97 PHE A O 1
ATOM 749 N N . ASN A 1 98 ? -10.633 19.266 0.626 1 96.75 98 ASN A N 1
ATOM 750 C CA . ASN A 1 98 ? -11.609 19.781 1.585 1 96.75 98 ASN A CA 1
ATOM 751 C C . ASN A 1 98 ? -11.469 19.094 2.943 1 96.75 98 ASN A C 1
ATOM 753 O O . ASN A 1 98 ? -11.305 19.766 3.965 1 96.75 98 ASN A O 1
ATOM 757 N N . THR A 1 99 ? -11.531 17.797 2.869 1 97.94 99 THR A N 1
ATOM 758 C CA . THR A 1 99 ? -11.461 17.031 4.113 1 97.94 99 THR A CA 1
ATOM 759 C C . THR A 1 99 ? -10.312 16.031 4.07 1 97.94 99 THR A C 1
ATOM 761 O O . THR A 1 99 ? -10.023 15.367 5.066 1 97.94 99 THR A O 1
ATOM 764 N N . SER A 1 100 ? -9.648 15.938 2.922 1 98 100 SER A N 1
ATOM 765 C CA . SER A 1 100 ? -8.641 14.898 2.736 1 98 100 SER A CA 1
ATOM 766 C C . SER A 1 100 ? -7.277 15.508 2.414 1 98 100 SER A C 1
ATOM 768 O O . SER A 1 100 ? -7.191 16.688 2.045 1 98 100 SER A O 1
ATOM 770 N N . MET A 1 101 ? -6.254 14.766 2.582 1 98.56 101 MET A N 1
ATOM 771 C CA . MET A 1 101 ? -4.863 15.156 2.369 1 98.56 101 MET A CA 1
ATOM 772 C C . MET A 1 101 ? -4.07 14.031 1.709 1 98.56 101 MET A C 1
ATOM 774 O O . MET A 1 101 ? -4.242 12.867 2.055 1 98.56 101 MET A O 1
ATOM 778 N N . GLU A 1 102 ? -3.279 14.398 0.82 1 98.69 102 GLU A N 1
ATOM 779 C CA . GLU A 1 102 ? -2.268 13.477 0.313 1 98.69 102 GLU A CA 1
ATOM 780 C C . GLU A 1 102 ? -0.931 13.68 1.02 1 98.69 102 GLU A C 1
ATOM 782 O O . GLU A 1 102 ? -0.498 14.812 1.222 1 98.69 102 GLU A O 1
ATOM 787 N N . VAL A 1 103 ? -0.323 12.617 1.408 1 98.81 103 VAL A N 1
ATOM 788 C CA . VAL A 1 103 ? 1.004 12.633 2.016 1 98.81 103 VAL A CA 1
ATOM 789 C C . VAL A 1 103 ? 1.985 11.867 1.133 1 98.81 103 VAL A C 1
ATOM 791 O O . VAL A 1 103 ? 1.761 10.695 0.818 1 98.81 103 VAL A O 1
ATOM 794 N N . ALA A 1 104 ? 3.025 12.508 0.717 1 98.25 104 ALA A N 1
ATOM 795 C CA . ALA A 1 104 ? 4.117 11.859 -0.006 1 98.25 104 ALA A CA 1
ATOM 796 C C . ALA A 1 104 ? 5.164 11.305 0.959 1 98.25 104 ALA A C 1
ATOM 798 O O . ALA A 1 104 ? 5.504 11.953 1.952 1 98.25 104 ALA A O 1
ATOM 799 N N . MET A 1 105 ? 5.605 10.117 0.646 1 98.06 105 MET A N 1
ATOM 800 C CA . MET A 1 105 ? 6.637 9.5 1.474 1 98.06 105 MET A CA 1
ATOM 801 C C . MET A 1 105 ? 7.852 9.109 0.634 1 98.06 105 MET A C 1
ATOM 803 O O . MET A 1 105 ? 7.707 8.695 -0.516 1 98.06 105 MET A O 1
ATOM 807 N N . GLU A 1 106 ? 8.961 9.273 1.237 1 97.25 106 GLU A N 1
ATOM 808 C CA . GLU A 1 106 ? 10.227 8.742 0.742 1 97.25 106 GLU A CA 1
ATOM 809 C C . GLU A 1 106 ? 10.914 7.879 1.798 1 97.25 106 GLU A C 1
ATOM 811 O O . GLU A 1 106 ? 10.969 8.25 2.973 1 97.25 106 GLU A O 1
ATOM 816 N N . VAL A 1 107 ? 11.391 6.773 1.351 1 98.5 107 VAL A N 1
ATOM 817 C CA . VAL A 1 107 ? 12.078 5.848 2.244 1 98.5 107 VAL A CA 1
ATOM 818 C C . VAL A 1 107 ? 13.516 5.629 1.761 1 98.5 107 VAL A C 1
ATOM 820 O O . VAL A 1 107 ? 13.742 5.305 0.592 1 98.5 107 VAL A O 1
ATOM 823 N N . TRP A 1 108 ? 14.406 5.742 2.674 1 97.94 108 TRP A N 1
ATOM 824 C CA . TRP A 1 108 ? 15.828 5.547 2.381 1 97.94 108 TRP A CA 1
ATOM 825 C C . TRP A 1 108 ? 16.422 4.453 3.262 1 97.94 108 TRP A C 1
ATOM 827 O O . TRP A 1 108 ? 15.984 4.258 4.398 1 97.94 108 TRP A O 1
ATOM 837 N N . ALA A 1 109 ? 17.359 3.812 2.703 1 98.06 109 ALA A N 1
ATOM 838 C CA . ALA A 1 109 ? 18.172 2.883 3.477 1 98.06 109 ALA A CA 1
ATOM 839 C C . ALA A 1 109 ? 19.562 3.467 3.746 1 98.06 109 ALA A C 1
ATOM 841 O O . ALA A 1 109 ? 20.203 4.016 2.844 1 98.06 109 ALA A O 1
ATOM 842 N N . GLU A 1 110 ? 19.922 3.359 4.953 1 97 110 GLU A N 1
ATOM 843 C CA . GLU A 1 110 ? 21.25 3.807 5.371 1 97 110 GLU A CA 1
ATOM 844 C C . GLU A 1 110 ? 22.094 2.637 5.867 1 97 110 GLU A C 1
ATOM 846 O O . GLU A 1 110 ? 21.656 1.874 6.734 1 97 110 GLU A O 1
ATOM 851 N N . ASN A 1 111 ? 23.266 2.525 5.254 1 94.31 111 ASN A N 1
ATOM 852 C CA . ASN A 1 111 ? 24.266 1.619 5.801 1 94.31 111 ASN A CA 1
ATOM 853 C C . ASN A 1 111 ? 25.172 2.324 6.805 1 94.31 111 ASN A C 1
ATOM 855 O O . ASN A 1 111 ? 26 3.16 6.43 1 94.31 111 ASN A O 1
ATOM 859 N N . LEU A 1 112 ? 25.016 1.927 7.969 1 90 112 LEU A N 1
ATOM 860 C CA . LEU A 1 112 ? 25.719 2.654 9.023 1 90 112 LEU A CA 1
ATOM 861 C C . LEU A 1 112 ? 27.219 2.396 8.969 1 90 112 LEU A C 1
ATOM 863 O O . LEU A 1 112 ? 28 3.189 9.484 1 90 112 LEU A O 1
ATOM 867 N N . ARG A 1 113 ? 27.625 1.351 8.445 1 91.25 113 ARG A N 1
ATOM 868 C CA . ARG A 1 113 ? 29.047 1.024 8.344 1 91.25 113 ARG A CA 1
ATOM 869 C C . ARG A 1 113 ? 29.703 1.793 7.203 1 91.25 113 ARG A C 1
ATOM 871 O O . ARG A 1 113 ? 30.781 2.359 7.371 1 91.25 113 ARG A O 1
ATOM 878 N N . THR A 1 114 ? 29.094 1.895 6.039 1 91.75 114 THR A N 1
ATOM 879 C CA . THR A 1 114 ? 29.688 2.498 4.852 1 91.75 114 THR A CA 1
ATOM 880 C C . THR A 1 114 ? 29.234 3.951 4.703 1 91.75 114 THR A C 1
ATOM 882 O O . THR A 1 114 ? 29.875 4.73 3.996 1 91.75 114 THR A O 1
ATOM 885 N N . GLY A 1 115 ? 28.109 4.305 5.316 1 90.25 115 GLY A N 1
ATOM 886 C CA . GLY A 1 115 ? 27.547 5.637 5.164 1 90.25 115 GLY A CA 1
ATOM 887 C C . GLY A 1 115 ? 26.703 5.789 3.91 1 90.25 115 GLY A C 1
ATOM 888 O O . GLY A 1 115 ? 26.203 6.879 3.625 1 90.25 115 GLY A O 1
ATOM 889 N N . GLU A 1 116 ? 26.531 4.711 3.188 1 91.94 116 GLU A N 1
ATOM 890 C CA . GLU A 1 116 ? 25.734 4.738 1.967 1 91.94 116 GLU A CA 1
ATOM 891 C C . GLU A 1 116 ? 24.266 5.027 2.275 1 91.94 116 GLU A C 1
ATOM 893 O O . GLU A 1 116 ? 23.719 4.523 3.262 1 91.94 116 GLU A O 1
ATOM 898 N N . HIS A 1 117 ? 23.688 5.922 1.451 1 93.38 117 HIS A N 1
ATOM 899 C CA . HIS A 1 117 ? 22.281 6.289 1.514 1 93.38 117 HIS A CA 1
ATOM 900 C C . HIS A 1 117 ? 21.609 6.129 0.154 1 93.38 117 HIS A C 1
ATOM 902 O O . HIS A 1 117 ? 22.047 6.715 -0.836 1 93.38 117 HIS A O 1
ATOM 908 N N . ARG A 1 118 ? 20.516 5.32 0.115 1 95.44 118 ARG A N 1
ATOM 909 C CA . ARG A 1 118 ? 19.891 5.109 -1.182 1 95.44 118 ARG A CA 1
ATOM 910 C C . ARG A 1 118 ? 18.375 5.145 -1.06 1 95.44 118 ARG A C 1
ATOM 912 O O . ARG A 1 118 ? 17.797 4.629 -0.092 1 95.44 118 ARG A O 1
ATOM 919 N N . LEU A 1 119 ? 17.766 5.836 -1.98 1 95.25 119 LEU A N 1
ATOM 920 C CA . LEU A 1 119 ? 16.312 5.871 -2.064 1 95.25 119 LEU A CA 1
ATOM 921 C C . LEU A 1 119 ? 15.758 4.488 -2.395 1 95.25 119 LEU A C 1
ATOM 923 O O . LEU A 1 119 ? 16.172 3.861 -3.367 1 95.25 119 LEU A O 1
ATOM 927 N N . CYS A 1 120 ? 14.781 4.02 -1.604 1 97.31 120 CYS A N 1
ATOM 928 C CA . CYS A 1 120 ? 14.32 2.643 -1.751 1 97.31 120 CYS A CA 1
ATOM 929 C C . CYS A 1 120 ? 12.844 2.6 -2.125 1 97.31 120 CYS A C 1
ATOM 931 O O . CYS A 1 120 ? 12.398 1.672 -2.805 1 97.31 120 CYS A O 1
ATOM 933 N N . THR A 1 121 ? 12.062 3.547 -1.633 1 97.38 121 THR A N 1
ATOM 934 C CA . THR A 1 121 ? 10.625 3.482 -1.859 1 97.38 121 THR A CA 1
ATOM 935 C C . THR A 1 121 ? 10.016 4.883 -1.864 1 97.38 121 THR A C 1
ATOM 937 O O . THR A 1 121 ? 10.414 5.742 -1.079 1 97.38 121 THR A O 1
ATOM 940 N N . THR A 1 122 ? 9.094 5.148 -2.721 1 95.75 122 THR A N 1
ATOM 941 C CA . THR A 1 122 ? 8.219 6.312 -2.684 1 95.75 122 THR A CA 1
ATOM 942 C C . THR A 1 122 ? 6.754 5.887 -2.668 1 95.75 122 THR A C 1
ATOM 944 O O . THR A 1 122 ? 6.418 4.785 -3.109 1 95.75 122 THR A O 1
ATOM 947 N N . SER A 1 123 ? 5.988 6.715 -2.186 1 97.25 123 SER A N 1
ATOM 948 C CA . SER A 1 123 ? 4.566 6.383 -2.119 1 97.25 123 SER A CA 1
ATOM 949 C C . SER A 1 123 ? 3.725 7.609 -1.8 1 97.25 123 SER A C 1
ATOM 951 O O . SER A 1 123 ? 4.258 8.648 -1.409 1 97.25 123 SER A O 1
ATOM 953 N N . PHE A 1 124 ? 2.424 7.484 -1.981 1 97.5 124 PHE A N 1
ATOM 954 C CA . PHE A 1 124 ? 1.428 8.484 -1.61 1 97.5 124 PHE A CA 1
ATOM 955 C C . PHE A 1 124 ? 0.303 7.852 -0.799 1 97.5 124 PHE A C 1
ATOM 957 O O . PHE A 1 124 ? -0.309 6.875 -1.234 1 97.5 124 PHE A O 1
ATOM 964 N N . TYR A 1 125 ? 0.122 8.344 0.321 1 98.5 125 TYR A N 1
ATOM 965 C CA . TYR A 1 125 ? -1.009 7.949 1.154 1 98.5 125 TYR A CA 1
ATOM 966 C C . TYR A 1 125 ? -2.043 9.07 1.229 1 98.5 125 TYR A C 1
ATOM 968 O O . TYR A 1 125 ? -1.692 10.25 1.228 1 98.5 125 TYR A O 1
ATOM 976 N N . THR A 1 126 ? -3.293 8.727 1.305 1 98.31 126 THR A N 1
ATOM 977 C CA . THR A 1 126 ? -4.379 9.688 1.446 1 98.31 126 THR A CA 1
ATOM 978 C C . THR A 1 126 ? -5.121 9.477 2.764 1 98.31 126 THR A C 1
ATOM 980 O O . THR A 1 126 ? -5.504 8.352 3.092 1 98.31 126 THR A O 1
ATOM 983 N N . PHE A 1 127 ? -5.336 10.523 3.424 1 98.31 127 PHE A N 1
ATOM 984 C CA . PHE A 1 127 ? -6.031 10.508 4.707 1 98.31 127 PHE A CA 1
ATOM 985 C C . PHE A 1 127 ? -7.223 11.453 4.688 1 98.31 127 PHE A C 1
ATOM 987 O O . PHE A 1 127 ? -7.215 12.453 3.967 1 98.31 127 PHE A O 1
ATOM 994 N N . VAL A 1 128 ? -8.203 11.141 5.508 1 97.94 128 VAL A N 1
ATOM 995 C CA . VAL A 1 128 ? -9.289 12.062 5.801 1 97.94 128 VAL A CA 1
ATOM 996 C C . VAL A 1 128 ? -9.289 12.398 7.289 1 97.94 128 VAL A C 1
ATOM 998 O O . VAL A 1 128 ? -9.062 11.523 8.133 1 97.94 128 VAL A O 1
ATOM 1001 N N . ALA A 1 129 ? -9.539 13.609 7.59 1 98.06 129 ALA A N 1
ATOM 1002 C CA . ALA A 1 129 ? -9.648 14.047 8.984 1 98.06 129 ALA A CA 1
ATOM 1003 C C . ALA A 1 129 ? -11.039 13.766 9.539 1 98.06 129 ALA A C 1
ATOM 1005 O O . ALA A 1 129 ? -12.039 13.953 8.844 1 98.06 129 ALA A O 1
ATOM 1006 N N . ILE A 1 130 ? -11.031 13.336 10.758 1 96.5 130 ILE A N 1
ATOM 1007 C CA . ILE A 1 130 ? -12.32 13.023 11.367 1 96.5 130 ILE A CA 1
ATOM 1008 C C . ILE A 1 130 ? -12.398 13.633 12.758 1 96.5 130 ILE A C 1
ATOM 1010 O O . ILE A 1 130 ? -11.367 13.883 13.398 1 96.5 130 ILE A O 1
ATOM 1014 N N . ASP A 1 131 ? -13.609 13.898 13.195 1 94.5 131 ASP A N 1
ATOM 1015 C CA . ASP A 1 131 ? -13.828 14.367 14.562 1 94.5 131 ASP A CA 1
ATOM 1016 C C . ASP A 1 131 ? -14.078 13.203 15.516 1 94.5 131 ASP A C 1
ATOM 1018 O O . ASP A 1 131 ? -13.859 12.047 15.156 1 94.5 131 ASP A O 1
ATOM 1022 N N . ALA A 1 132 ? -14.477 13.508 16.703 1 91 132 ALA A N 1
ATOM 1023 C CA . ALA A 1 132 ? -14.633 12.508 17.766 1 91 132 ALA A CA 1
ATOM 1024 C C . ALA A 1 132 ? -15.766 11.547 17.438 1 91 132 ALA A C 1
ATOM 1026 O O . ALA A 1 132 ? -15.797 10.422 17.938 1 91 132 ALA A O 1
ATOM 1027 N N . ASP A 1 133 ? -16.703 11.977 16.609 1 91 133 ASP A N 1
ATOM 1028 C CA . ASP A 1 133 ? -17.859 11.148 16.234 1 91 133 ASP A CA 1
ATOM 1029 C C . ASP A 1 133 ? -17.578 10.367 14.953 1 91 133 ASP A C 1
ATOM 1031 O O . ASP A 1 133 ? -18.453 9.672 14.438 1 91 133 ASP A O 1
ATOM 1035 N N . GLY A 1 134 ? -16.438 10.531 14.383 1 90.5 134 GLY A N 1
ATOM 1036 C CA . GLY A 1 134 ? -16.062 9.805 13.172 1 90.5 134 GLY A CA 1
ATOM 1037 C C . GLY A 1 134 ? -16.516 10.492 11.898 1 90.5 134 GLY A C 1
ATOM 1038 O O . GLY A 1 134 ? -16.484 9.891 10.82 1 90.5 134 GLY A O 1
ATOM 1039 N N . LYS A 1 135 ? -16.938 11.727 12.102 1 94.5 135 LYS A N 1
ATOM 1040 C CA . LYS A 1 135 ? -17.375 12.484 10.93 1 94.5 135 LYS A CA 1
ATOM 1041 C C . LYS A 1 135 ? -16.203 13.242 10.297 1 94.5 135 LYS A C 1
ATOM 1043 O O . LYS A 1 135 ? -15.359 13.789 11.008 1 94.5 135 LYS A O 1
ATOM 1048 N N . THR A 1 136 ? -16.297 13.336 9.008 1 96.88 136 THR A N 1
ATOM 1049 C CA . THR A 1 136 ? -15.242 14.023 8.281 1 96.88 136 THR A CA 1
ATOM 1050 C C . THR A 1 136 ? -15.258 15.523 8.594 1 96.88 136 THR A C 1
ATOM 1052 O O . THR A 1 136 ? -16.328 16.109 8.758 1 96.88 136 THR A O 1
ATOM 1055 N N . VAL A 1 137 ? -14.133 16.156 8.672 1 97.38 137 VAL A N 1
ATOM 1056 C CA . VAL A 1 137 ? -14.023 17.578 8.961 1 97.38 137 VAL A CA 1
ATOM 1057 C C . VAL A 1 137 ? -13.055 18.234 7.977 1 97.38 137 VAL A C 1
ATOM 1059 O O . VAL A 1 137 ? -12.164 17.578 7.438 1 97.38 137 VAL A O 1
ATOM 1062 N N . PRO A 1 138 ? -13.188 19.547 7.73 1 97.75 138 PRO A N 1
ATOM 1063 C CA . PRO A 1 138 ? -12.281 20.25 6.824 1 97.75 138 PRO A CA 1
ATOM 1064 C C . PRO A 1 138 ? -10.844 20.281 7.336 1 97.75 138 PRO A C 1
ATOM 1066 O O . PRO A 1 138 ? -10.609 20.188 8.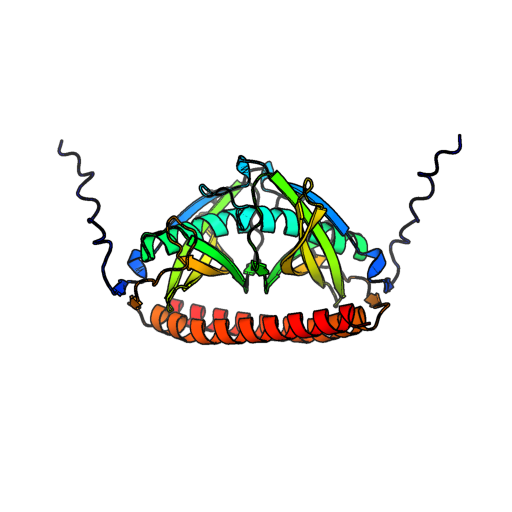547 1 97.75 138 PRO A O 1
ATOM 1069 N N . VAL A 1 139 ? -9.93 20.359 6.418 1 98.38 139 VAL A N 1
ATOM 1070 C CA . VAL A 1 139 ? -8.516 20.438 6.77 1 98.38 139 VAL A CA 1
ATOM 1071 C C . VAL A 1 139 ? -7.934 21.766 6.289 1 98.38 139 VAL A C 1
ATOM 1073 O O . VAL A 1 139 ? -8.438 22.359 5.328 1 98.38 139 VAL A O 1
ATOM 1076 N N . PRO A 1 140 ? -6.891 22.281 6.949 1 98.25 140 PRO A N 1
ATOM 1077 C CA . PRO A 1 140 ? -6.25 23.516 6.504 1 98.25 140 PRO A CA 1
ATOM 1078 C C . PRO A 1 140 ? -5.691 23.422 5.086 1 98.25 140 PRO A C 1
ATOM 1080 O O . PRO A 1 140 ? -5.301 22.328 4.648 1 98.25 140 PRO A O 1
ATOM 1083 N N . GLU A 1 141 ? -5.715 24.5 4.473 1 98 141 GLU A N 1
ATOM 1084 C CA . GLU A 1 141 ? -5.059 24.578 3.17 1 98 141 GLU A CA 1
ATOM 1085 C C . GLU A 1 141 ? -3.549 24.406 3.299 1 98 141 GLU A C 1
ATOM 1087 O O . GLU A 1 141 ? -2.943 24.875 4.258 1 98 141 GLU A O 1
ATOM 1092 N N . ILE A 1 142 ? -2.947 23.766 2.338 1 98.38 142 ILE A N 1
ATOM 1093 C CA . ILE A 1 142 ? -1.505 23.547 2.342 1 98.38 142 ILE A CA 1
ATOM 1094 C C . ILE A 1 142 ? -0.824 24.594 1.47 1 98.38 142 ILE A C 1
ATOM 1096 O O . ILE A 1 142 ? -1.323 24.938 0.395 1 98.38 142 ILE A O 1
ATOM 1100 N N . ILE A 1 143 ? 0.266 25.125 1.95 1 98.12 143 ILE A N 1
ATOM 1101 C CA . ILE A 1 143 ? 1.028 26.125 1.224 1 98.12 143 ILE A CA 1
ATOM 1102 C C . ILE A 1 143 ? 2.398 25.562 0.848 1 98.12 143 ILE A C 1
ATOM 1104 O O . ILE A 1 143 ? 3.268 25.406 1.708 1 98.12 143 ILE A O 1
ATOM 1108 N N . PRO A 1 144 ? 2.574 25.312 -0.473 1 97.94 144 PRO A N 1
ATOM 1109 C CA . PRO A 1 144 ? 3.926 24.938 -0.895 1 97.94 144 PRO A CA 1
ATOM 1110 C C . PRO A 1 144 ? 4.93 26.078 -0.725 1 97.94 144 PRO A C 1
ATOM 1112 O O . PRO A 1 144 ? 4.578 27.25 -0.901 1 97.94 144 PRO A O 1
ATOM 1115 N N . GLU A 1 145 ? 6.137 25.688 -0.446 1 97.81 145 GLU A N 1
ATOM 1116 C CA . GLU A 1 145 ? 7.145 26.703 -0.14 1 97.81 145 GLU A CA 1
ATOM 1117 C C . GLU A 1 145 ? 8.242 26.719 -1.195 1 97.81 145 GLU A C 1
ATOM 1119 O O . GLU A 1 145 ? 9.031 27.672 -1.26 1 97.81 145 GLU A O 1
ATOM 1124 N N . THR A 1 146 ? 8.383 25.688 -2.029 1 96.5 146 THR A N 1
ATOM 1125 C CA . THR A 1 146 ? 9.398 25.562 -3.072 1 96.5 146 THR A CA 1
ATOM 1126 C C . THR A 1 146 ? 8.758 25.172 -4.402 1 96.5 146 THR A C 1
ATOM 1128 O O . THR A 1 146 ? 7.598 24.766 -4.445 1 96.5 146 THR A O 1
ATOM 1131 N N . ASP A 1 147 ? 9.516 25.281 -5.438 1 94.62 147 ASP A N 1
ATOM 1132 C CA . ASP A 1 147 ? 9.031 24.891 -6.758 1 94.62 147 ASP A CA 1
ATOM 1133 C C . ASP A 1 147 ? 8.727 23.391 -6.797 1 94.62 147 ASP A C 1
ATOM 1135 O O . ASP A 1 147 ? 7.758 22.969 -7.426 1 94.62 147 ASP A O 1
ATOM 1139 N N . PHE A 1 148 ? 9.617 22.734 -6.105 1 93.5 148 PHE A N 1
ATOM 1140 C CA . PHE A 1 148 ? 9.43 21.281 -6.047 1 93.5 148 PHE A CA 1
ATOM 1141 C C . PHE A 1 148 ? 8.109 20.938 -5.379 1 93.5 148 PHE A C 1
ATOM 1143 O O . PHE A 1 148 ? 7.336 20.125 -5.898 1 93.5 148 PHE A O 1
ATOM 1150 N N . GLU A 1 149 ? 7.852 21.609 -4.305 1 95.94 149 GLU A N 1
ATOM 1151 C CA . GLU A 1 149 ? 6.609 21.391 -3.574 1 95.94 149 GLU A CA 1
ATOM 1152 C C . GLU A 1 149 ? 5.398 21.812 -4.402 1 95.94 149 GLU A C 1
ATOM 1154 O O . GLU A 1 149 ? 4.352 21.172 -4.355 1 95.94 149 GLU A O 1
ATOM 1159 N N . GLN A 1 150 ? 5.547 22.875 -5.109 1 96.31 150 GLN A N 1
ATOM 1160 C CA . GLN A 1 150 ? 4.469 23.359 -5.969 1 96.31 150 GLN A CA 1
ATOM 1161 C C . GLN A 1 150 ? 4.145 22.328 -7.059 1 96.31 150 GLN A C 1
ATOM 1163 O O . GLN A 1 150 ? 2.973 22.078 -7.352 1 96.31 150 GLN A O 1
ATOM 1168 N N . GLU A 1 151 ? 5.137 21.797 -7.621 1 94 151 GLU A N 1
ATOM 1169 C CA . GLU A 1 151 ? 4.938 20.766 -8.633 1 94 151 GLU A CA 1
ATOM 1170 C C . GLU A 1 151 ? 4.219 19.547 -8.055 1 94 151 GLU A C 1
ATOM 1172 O O . GLU A 1 151 ? 3.293 19.016 -8.672 1 94 151 GLU A O 1
ATOM 1177 N N . ARG A 1 152 ? 4.699 19.141 -6.918 1 94.44 152 ARG A N 1
ATOM 1178 C CA . ARG A 1 152 ? 4.07 18.016 -6.258 1 94.44 152 ARG A CA 1
ATOM 1179 C C . ARG A 1 152 ? 2.611 18.312 -5.926 1 94.44 152 ARG A C 1
ATOM 1181 O O . ARG A 1 152 ? 1.754 17.422 -6.023 1 94.44 152 ARG A O 1
ATOM 1188 N N . TYR A 1 153 ? 2.363 19.516 -5.512 1 97 153 TYR A N 1
ATOM 1189 C CA . TYR A 1 153 ? 1.011 19.969 -5.223 1 97 153 TYR A CA 1
ATOM 1190 C C . TYR A 1 153 ? 0.112 19.812 -6.445 1 97 153 TYR A C 1
ATOM 1192 O O . TYR A 1 153 ? -0.998 19.297 -6.344 1 97 153 TYR A O 1
ATOM 1200 N N . GLU A 1 154 ? 0.589 20.219 -7.566 1 95 154 GLU A N 1
ATOM 1201 C CA . GLU A 1 154 ? -0.182 20.141 -8.805 1 95 154 GLU A CA 1
ATOM 1202 C C . GLU A 1 154 ? -0.382 18.703 -9.25 1 95 154 GLU A C 1
ATOM 1204 O O . GLU A 1 154 ? -1.468 18.328 -9.695 1 95 154 GLU A O 1
ATOM 1209 N N . GLN A 1 155 ? 0.62 17.922 -9.102 1 93.94 155 GLN A N 1
ATOM 1210 C CA . GLN A 1 155 ? 0.558 16.531 -9.523 1 93.94 155 GLN A CA 1
ATOM 1211 C C . GLN A 1 155 ? -0.419 15.734 -8.656 1 93.94 155 GLN A C 1
ATOM 1213 O O . GLN A 1 155 ? -0.975 14.727 -9.102 1 93.94 155 GLN A O 1
ATOM 1218 N N . ALA A 1 156 ? -0.572 16.188 -7.449 1 95.94 156 ALA A N 1
ATOM 1219 C CA . ALA A 1 156 ? -1.463 15.484 -6.527 1 95.94 156 ALA A CA 1
ATOM 1220 C C . ALA A 1 156 ? -2.891 15.453 -7.062 1 95.94 156 ALA A C 1
ATOM 1222 O O . ALA A 1 156 ? -3.609 14.469 -6.871 1 95.94 156 ALA A O 1
ATOM 1223 N N . GLU A 1 157 ? -3.285 16.516 -7.684 1 94.25 157 GLU A N 1
ATOM 1224 C CA . GLU A 1 157 ? -4.617 16.547 -8.281 1 94.25 157 GLU A CA 1
ATOM 1225 C C . GLU A 1 157 ? -4.754 15.508 -9.391 1 94.25 157 GLU A C 1
ATOM 1227 O O . GLU A 1 157 ? -5.797 14.867 -9.523 1 94.25 157 GLU A O 1
ATOM 1232 N N . LYS A 1 158 ? -3.727 15.383 -10.156 1 90.19 158 LYS A N 1
ATOM 1233 C CA . LYS A 1 158 ? -3.717 14.391 -11.227 1 90.19 158 LYS A CA 1
ATOM 1234 C C . LYS A 1 158 ? -3.752 12.977 -10.664 1 90.19 158 LYS A C 1
ATOM 1236 O O . LYS A 1 158 ? -4.496 12.125 -11.156 1 90.19 158 LYS A O 1
ATOM 1241 N N . ARG A 1 159 ? -2.945 12.773 -9.648 1 91.62 159 ARG A N 1
ATOM 1242 C CA . ARG A 1 159 ? -2.93 11.461 -9.016 1 91.62 159 ARG A CA 1
ATOM 1243 C C . ARG A 1 159 ? -4.305 11.109 -8.461 1 91.62 159 ARG A C 1
ATOM 1245 O O . ARG A 1 159 ? -4.758 9.969 -8.586 1 91.62 159 ARG A O 1
ATOM 1252 N N . ARG A 1 160 ? -4.934 12.07 -7.84 1 92.56 160 ARG A N 1
ATOM 1253 C CA . ARG A 1 160 ? -6.273 11.852 -7.305 1 92.56 160 ARG A CA 1
ATOM 1254 C C . ARG A 1 160 ? -7.242 11.453 -8.414 1 92.56 160 ARG A C 1
ATOM 1256 O O . ARG A 1 160 ? -8.016 10.5 -8.25 1 92.56 160 ARG A O 1
ATOM 1263 N N . SER A 1 161 ? -7.203 12.148 -9.5 1 91.31 161 SER A N 1
ATOM 1264 C CA . SER A 1 161 ? -8.102 11.875 -10.617 1 91.31 161 SER A CA 1
ATO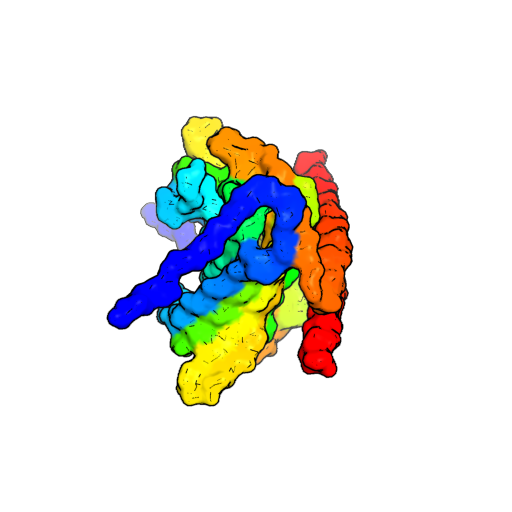M 1265 C C . SER A 1 161 ? -7.879 10.477 -11.172 1 91.31 161 SER A C 1
ATOM 1267 O O . SER A 1 161 ? -8.836 9.758 -11.461 1 91.31 161 SER A O 1
ATOM 1269 N N . MET A 1 162 ? -6.66 10.125 -11.312 1 87.81 162 MET A N 1
ATOM 1270 C CA . MET A 1 162 ? -6.328 8.797 -11.828 1 87.81 162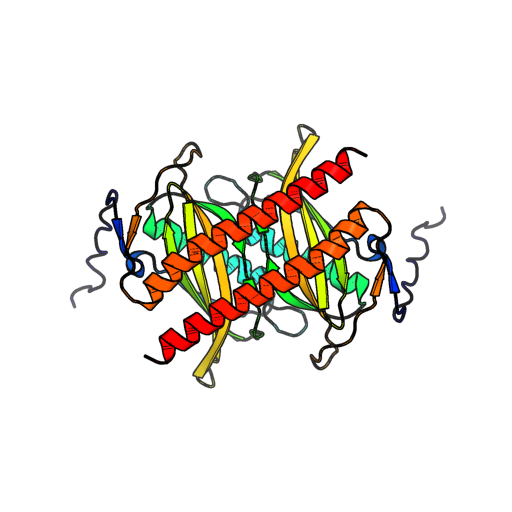 MET A CA 1
ATOM 1271 C C . MET A 1 162 ? -6.816 7.707 -10.875 1 87.81 162 MET A C 1
ATOM 1273 O O . MET A 1 162 ? -7.352 6.688 -11.312 1 87.81 162 MET A O 1
ATOM 1277 N N . ARG A 1 163 ? -6.625 7.914 -9.641 1 87.94 163 ARG A N 1
ATOM 1278 C CA . ARG A 1 163 ? -7.07 6.953 -8.633 1 87.94 163 ARG A CA 1
ATOM 1279 C C . ARG A 1 163 ? -8.578 6.75 -8.703 1 87.94 163 ARG A C 1
ATOM 1281 O O . ARG A 1 163 ? -9.062 5.617 -8.648 1 87.94 163 ARG A O 1
ATOM 1288 N N . LEU A 1 164 ? -9.25 7.848 -8.805 1 88.38 164 LEU A N 1
ATOM 1289 C CA . LEU A 1 164 ? -10.711 7.781 -8.844 1 88.38 164 LEU A CA 1
ATOM 1290 C C . LEU A 1 164 ? -11.188 7.066 -10.102 1 88.38 164 LEU A C 1
ATOM 1292 O O . LEU A 1 164 ? -12.188 6.348 -10.07 1 88.38 164 LEU A O 1
ATOM 1296 N N . GLU A 1 165 ? -10.484 7.273 -11.133 1 86.44 165 GLU A N 1
ATOM 1297 C CA . GLU A 1 165 ? -10.812 6.582 -12.375 1 86.44 165 GLU A CA 1
ATOM 1298 C C . GLU A 1 165 ? -10.625 5.074 -12.242 1 86.44 165 GLU A C 1
ATOM 1300 O O . GLU A 1 165 ? -11.492 4.297 -12.648 1 86.44 165 GLU A O 1
ATOM 1305 N N . ILE A 1 166 ? -9.523 4.695 -11.695 1 85.38 166 ILE A N 1
ATOM 1306 C CA . ILE A 1 166 ? -9.242 3.277 -11.508 1 85.38 166 ILE A CA 1
ATOM 1307 C C . ILE A 1 166 ? -10.281 2.662 -10.578 1 85.38 166 ILE A C 1
ATOM 1309 O O . ILE A 1 166 ? -10.789 1.566 -10.828 1 85.38 166 ILE A O 1
ATOM 1313 N N . SER A 1 167 ? -10.547 3.377 -9.523 1 87.81 167 SER A N 1
ATOM 1314 C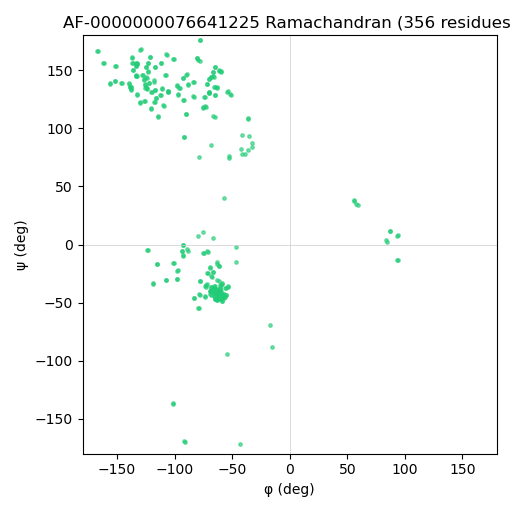 CA . SER A 1 167 ? -11.562 2.922 -8.578 1 87.81 167 SER A CA 1
ATOM 1315 C C . SER A 1 167 ? -12.898 2.674 -9.266 1 87.81 167 SER A C 1
ATOM 1317 O O . SER A 1 167 ? -13.562 1.67 -9 1 87.81 167 SER A O 1
ATOM 1319 N N . ARG A 1 168 ? -13.266 3.566 -10.109 1 87.25 168 ARG A N 1
ATOM 1320 C CA . ARG A 1 168 ? -14.516 3.447 -10.844 1 87.25 168 ARG A CA 1
ATOM 1321 C C . ARG A 1 168 ? -14.508 2.215 -11.742 1 87.25 168 ARG A C 1
ATOM 1323 O O . ARG A 1 168 ? -15.508 1.493 -11.828 1 87.25 168 ARG A O 1
ATOM 1330 N N . GLN A 1 169 ? -13.406 2.027 -12.383 1 82.88 169 GLN A N 1
ATOM 1331 C CA . GLN A 1 169 ? -13.273 0.866 -13.25 1 82.88 169 GLN A CA 1
ATOM 1332 C C . GLN A 1 169 ? -13.398 -0.433 -12.461 1 82.88 169 GLN A C 1
ATOM 1334 O O . GLN A 1 169 ? -14.055 -1.377 -12.914 1 82.88 169 GLN A O 1
ATOM 1339 N N . ASN A 1 170 ? -12.789 -0.439 -11.312 1 83.06 170 ASN A N 1
ATOM 1340 C CA . ASN A 1 170 ? -12.844 -1.62 -10.461 1 83.06 170 ASN A CA 1
ATOM 1341 C C . ASN A 1 170 ? -14.266 -1.894 -9.977 1 83.06 170 ASN A C 1
ATOM 1343 O O . ASN A 1 170 ? -14.703 -3.045 -9.945 1 83.06 170 ASN A O 1
ATOM 1347 N N . ARG A 1 171 ? -14.93 -0.886 -9.648 1 82.5 171 ARG A N 1
ATOM 1348 C CA . ARG A 1 171 ? -16.312 -1.013 -9.18 1 82.5 171 ARG A CA 1
ATOM 1349 C C . ARG A 1 171 ? -17.219 -1.554 -10.273 1 82.5 171 ARG A C 1
ATOM 1351 O O . ARG A 1 171 ? -18.078 -2.387 -10.016 1 82.5 171 ARG A O 1
ATOM 1358 N N . ASN A 1 172 ? -16.984 -1.095 -11.453 1 81.5 172 ASN A N 1
ATOM 1359 C CA . ASN A 1 172 ? -17.781 -1.554 -12.594 1 81.5 172 ASN A CA 1
ATOM 1360 C C . ASN A 1 172 ? -17.531 -3.029 -12.891 1 81.5 172 ASN A C 1
ATOM 1362 O O . ASN A 1 172 ? -18.453 -3.762 -13.242 1 81.5 172 ASN A O 1
ATOM 1366 N N . ALA A 1 173 ? -16.375 -3.412 -12.75 1 77.75 173 ALA A N 1
ATOM 1367 C CA . ALA A 1 173 ? -16.031 -4.812 -12.992 1 77.75 173 ALA A CA 1
ATOM 1368 C C . ALA A 1 173 ? -16.688 -5.723 -11.961 1 77.75 173 ALA A C 1
ATOM 1370 O O . ALA A 1 173 ? -17.188 -6.797 -12.297 1 77.75 173 ALA A O 1
ATOM 1371 N N . TYR A 1 174 ? -16.719 -5.324 -10.75 1 78.56 174 TYR A N 1
ATOM 1372 C CA . TYR A 1 174 ? -17.312 -6.109 -9.68 1 78.56 174 TYR A CA 1
ATOM 1373 C C . TYR A 1 174 ? -18.828 -6.191 -9.844 1 78.56 174 TYR A C 1
ATOM 1375 O O . TYR A 1 174 ? -19.438 -7.227 -9.57 1 78.56 174 TYR A O 1
ATOM 1383 N N . LYS A 1 175 ? -19.422 -5.09 -10.172 1 76.31 175 LYS A N 1
ATOM 1384 C CA . LYS A 1 175 ? -20.859 -5.078 -10.391 1 76.31 175 LYS A CA 1
ATOM 1385 C C . LYS A 1 175 ? -21.266 -6.051 -11.492 1 76.31 175 LYS A C 1
ATOM 1387 O O . LYS A 1 175 ? -22.281 -6.734 -11.391 1 76.31 175 LYS A O 1
ATOM 1392 N N . LYS A 1 176 ? -20.469 -6.199 -12.43 1 70.12 176 LYS A N 1
ATOM 1393 C CA . LYS A 1 176 ? -20.734 -7.102 -13.547 1 70.12 176 LYS A CA 1
ATOM 1394 C C . LYS A 1 176 ? -20.609 -8.562 -13.109 1 70.12 176 LYS A C 1
ATOM 1396 O O . LYS A 1 176 ? -21.328 -9.422 -13.609 1 70.12 176 LYS A O 1
ATOM 1401 N N . ASP A 1 177 ? -19.734 -8.828 -12.227 1 71.88 177 ASP A N 1
ATOM 1402 C CA . ASP A 1 177 ? -19.5 -10.188 -11.758 1 71.88 177 ASP A CA 1
ATOM 1403 C C . ASP A 1 177 ? -20.625 -10.656 -10.844 1 71.88 177 ASP A C 1
ATOM 1405 O O . ASP A 1 177 ? -21.016 -11.828 -10.867 1 71.88 177 ASP A O 1
ATOM 1409 N N . LYS A 1 178 ? -21.234 -9.797 -10 1 70.06 178 LYS A N 1
ATOM 1410 C CA . LYS A 1 178 ? -22.328 -10.125 -9.102 1 70.06 178 LYS A CA 1
ATOM 1411 C C . LYS A 1 178 ? -23.656 -10.203 -9.852 1 70.06 178 LYS A C 1
ATOM 1413 O O . LYS A 1 178 ? -24.609 -10.82 -9.383 1 70.06 178 LYS A O 1
ATOM 1418 N N . SER A 1 179 ? -23.75 -9.43 -10.852 1 57.66 179 SER A N 1
ATOM 1419 C CA . SER A 1 179 ? -25 -9.461 -11.609 1 57.66 179 SER A CA 1
ATOM 1420 C C . SER A 1 179 ? -25.125 -10.75 -12.406 1 57.66 179 SER A C 1
ATOM 1422 O O . SER A 1 179 ? -26.203 -11.062 -12.93 1 57.66 179 SER A O 1
ATOM 1424 N N . LYS A 1 180 ? -24.172 -11.648 -12.484 1 49.94 180 LYS A N 1
ATOM 1425 C CA . LYS A 1 180 ? -24.312 -12.914 -13.203 1 49.94 180 LYS A CA 1
ATOM 1426 C C . LYS A 1 180 ? -24.5 -14.078 -12.234 1 49.94 180 LYS A C 1
ATOM 1428 O O . LYS A 1 180 ? -23.953 -14.07 -11.133 1 49.94 180 LYS A O 1
ATOM 1433 N N . MET B 1 1 ? -10.492 -46.438 9.656 1 30.88 1 MET B N 1
ATOM 1434 C CA . MET B 1 1 ? -10.93 -45.062 9.438 1 30.88 1 MET B CA 1
ATOM 1435 C C . MET B 1 1 ? -9.922 -44.281 8.594 1 30.88 1 MET B C 1
ATOM 1437 O O . MET B 1 1 ? -8.773 -44.094 9.008 1 30.88 1 MET B O 1
ATOM 1441 N N . THR B 1 2 ? -9.922 -44.344 7.148 1 30.98 2 THR B N 1
ATOM 1442 C CA . THR B 1 2 ? -8.914 -44 6.148 1 30.98 2 THR B CA 1
ATOM 1443 C C . THR B 1 2 ? -8.664 -42.5 6.133 1 30.98 2 THR B C 1
ATOM 1445 O O . THR B 1 2 ? -9.609 -41.688 6.184 1 30.98 2 THR B O 1
ATOM 1448 N N . ASN B 1 3 ? -7.484 -42.031 6.586 1 34.19 3 ASN B N 1
ATOM 1449 C CA . ASN B 1 3 ? -6.969 -40.656 6.695 1 34.19 3 ASN B CA 1
ATOM 1450 C C . ASN B 1 3 ? -7.082 -39.906 5.375 1 34.19 3 ASN B C 1
ATOM 1452 O O . ASN B 1 3 ? -6.383 -40.219 4.41 1 34.19 3 ASN B O 1
ATOM 1456 N N . ARG B 1 4 ? -8.227 -39.469 4.93 1 35.75 4 ARG B N 1
ATOM 1457 C CA . ARG B 1 4 ? -8.625 -38.719 3.734 1 35.75 4 ARG B CA 1
ATOM 1458 C C . ARG B 1 4 ? -7.719 -37.531 3.508 1 35.75 4 ARG B C 1
ATOM 1460 O O . ARG B 1 4 ? -8.125 -36.531 2.887 1 35.75 4 ARG B O 1
ATOM 1467 N N . PHE B 1 5 ? -6.754 -37.312 4.418 1 39.09 5 PHE B N 1
ATOM 1468 C CA . PHE B 1 5 ? -5.863 -36.219 4.09 1 39.09 5 PHE B CA 1
ATOM 1469 C C . PHE B 1 5 ? -5.199 -36.438 2.736 1 39.09 5 PHE B C 1
ATOM 1471 O O . PHE B 1 5 ? -4.121 -37.031 2.66 1 39.09 5 PHE B O 1
ATOM 1478 N N . GLU B 1 6 ? -5.969 -36.938 1.772 1 33.25 6 GLU B N 1
ATOM 1479 C CA . GLU B 1 6 ? -5.465 -37.406 0.488 1 33.25 6 GLU B CA 1
ATOM 1480 C C . GLU B 1 6 ? -4.426 -36.469 -0.087 1 33.25 6 GLU B C 1
ATOM 1482 O O . GLU B 1 6 ? -4.297 -35.312 0.376 1 33.25 6 GLU B O 1
ATOM 1487 N N . GLN B 1 7 ? -4.004 -36.719 -1.407 1 32.59 7 GLN B N 1
ATOM 1488 C CA . GLN B 1 7 ? -2.863 -36.375 -2.256 1 32.59 7 GLN B CA 1
ATOM 1489 C C . GLN B 1 7 ? -2.838 -34.906 -2.586 1 32.59 7 GLN B C 1
ATOM 1491 O O . GLN B 1 7 ? -3.797 -34.375 -3.148 1 32.59 7 GLN B O 1
ATOM 1496 N N . THR B 1 8 ? -2.262 -34.094 -1.75 1 38.53 8 THR B N 1
ATOM 1497 C CA . THR B 1 8 ? -1.958 -32.719 -2.195 1 38.53 8 THR B CA 1
ATOM 1498 C C . THR B 1 8 ? -1.555 -32.719 -3.666 1 38.53 8 THR B C 1
ATOM 1500 O O . THR B 1 8 ? -0.67 -33.469 -4.078 1 38.53 8 THR B O 1
ATOM 1503 N N . PRO B 1 9 ? -2.498 -32.5 -4.574 1 38.41 9 PRO B N 1
ATOM 1504 C CA . PRO B 1 9 ? -2.078 -32.562 -5.977 1 38.41 9 PRO B CA 1
ATOM 1505 C C . PRO B 1 9 ? -0.667 -32 -6.191 1 38.41 9 PRO B C 1
ATOM 1507 O O . PRO B 1 9 ? -0.296 -31 -5.594 1 38.41 9 PRO B O 1
ATOM 1510 N N . ARG B 1 10 ? 0.297 -32.812 -6.469 1 37.94 10 ARG B N 1
ATOM 1511 C CA . ARG B 1 10 ? 1.614 -32.438 -6.961 1 37.94 10 ARG B CA 1
ATOM 1512 C C . ARG B 1 10 ? 1.509 -31.281 -7.965 1 37.94 10 ARG B C 1
ATOM 1514 O O . ARG B 1 10 ? 0.886 -31.438 -9.023 1 37.94 10 ARG B O 1
ATOM 1521 N N . VAL B 1 11 ? 1.318 -30.047 -7.473 1 41.12 11 VAL B N 1
ATOM 1522 C CA . VAL B 1 11 ? 1.446 -28.953 -8.43 1 41.12 11 VAL B CA 1
ATOM 1523 C C . VAL B 1 11 ? 2.645 -29.188 -9.336 1 41.12 11 VAL B C 1
ATOM 1525 O O . VAL B 1 11 ? 3.777 -29.312 -8.867 1 41.12 11 VAL B O 1
ATOM 1528 N N . SER B 1 12 ? 2.555 -29.922 -10.32 1 38.56 12 SER B N 1
ATOM 1529 C CA . SER B 1 12 ? 3.59 -30 -11.344 1 38.56 12 SER B CA 1
ATOM 1530 C C . SER B 1 12 ? 4.285 -28.672 -11.539 1 38.56 12 SER B C 1
ATOM 1532 O O . SER B 1 12 ? 3.637 -27.656 -11.82 1 38.56 12 SER B O 1
ATOM 1534 N N . ASN B 1 13 ? 5.332 -28.234 -10.766 1 45.41 13 ASN B N 1
ATOM 1535 C CA . ASN B 1 13 ? 6.27 -27.125 -10.719 1 45.41 13 ASN B CA 1
ATOM 1536 C C . ASN B 1 13 ? 6.336 -26.391 -12.047 1 45.41 13 ASN B C 1
ATOM 1538 O O . ASN B 1 13 ? 6.418 -25.156 -12.078 1 45.41 13 ASN B O 1
ATOM 1542 N N . ASP B 1 14 ? 6.934 -27.078 -13.172 1 49.97 14 ASP B N 1
ATOM 1543 C CA . ASP B 1 14 ? 7.512 -26.562 -14.406 1 49.97 14 ASP B CA 1
ATOM 1544 C C . ASP B 1 14 ? 6.426 -26.203 -15.414 1 49.97 14 ASP B C 1
ATOM 1546 O O . ASP B 1 14 ? 6.672 -26.188 -16.625 1 49.97 14 ASP B O 1
ATOM 1550 N N . ALA B 1 15 ? 5.156 -26.234 -15.047 1 61.69 15 ALA B N 1
ATOM 1551 C CA . ALA B 1 15 ? 4.18 -26.047 -16.109 1 61.69 15 ALA B CA 1
ATOM 1552 C C . ALA B 1 15 ? 4.195 -24.609 -16.625 1 61.69 15 ALA B C 1
ATOM 1554 O O . ALA B 1 15 ? 4.344 -23.672 -15.844 1 61.69 15 ALA B O 1
ATOM 1555 N N . ASP B 1 16 ? 4.258 -24.375 -17.969 1 87.12 16 ASP B N 1
ATOM 1556 C CA . ASP B 1 16 ? 4.344 -23.125 -18.719 1 87.12 16 ASP B CA 1
ATOM 1557 C C . ASP B 1 16 ? 3.1 -22.266 -18.5 1 87.12 16 ASP B C 1
ATOM 1559 O O . ASP B 1 16 ? 3.131 -21.047 -18.719 1 87.12 16 ASP B O 1
ATOM 1563 N N . LYS B 1 17 ? 1.994 -23.031 -17.938 1 97.19 17 LYS B N 1
ATOM 1564 C CA . LYS B 1 17 ? 0.743 -22.312 -17.75 1 97.19 17 LYS B CA 1
ATOM 1565 C C . LYS B 1 17 ? 0.001 -22.797 -16.516 1 97.19 17 LYS B C 1
ATOM 1567 O O . LYS B 1 17 ? 0.01 -24 -16.203 1 97.19 17 LYS B O 1
ATOM 1572 N N . LYS B 1 18 ? -0.603 -22 -15.711 1 98 18 LYS B N 1
ATOM 1573 C CA . LYS B 1 18 ? -1.418 -22.312 -14.539 1 98 18 LYS B CA 1
ATOM 1574 C C . LYS B 1 18 ? -2.686 -21.453 -14.516 1 98 18 LYS B C 1
ATOM 1576 O O . LYS B 1 18 ? -2.691 -20.328 -15 1 98 18 LYS B O 1
ATOM 1581 N N . THR B 1 19 ? -3.721 -22.016 -13.945 1 98.38 19 THR B N 1
ATOM 1582 C CA . THR B 1 19 ? -5.004 -21.312 -13.883 1 98.38 19 THR B CA 1
ATOM 1583 C C . THR B 1 19 ? -5.016 -20.297 -12.75 1 98.38 19 THR B C 1
ATOM 1585 O O . THR B 1 19 ? -4.238 -20.422 -11.797 1 98.38 19 THR B O 1
ATOM 1588 N N . VAL B 1 20 ? -5.926 -19.328 -12.805 1 98.5 20 VAL B N 1
ATOM 1589 C CA . VAL B 1 20 ? -6.098 -18.328 -11.75 1 98.5 20 VAL B CA 1
ATOM 1590 C C . VAL B 1 20 ? -6.457 -19.031 -10.438 1 98.5 20 VAL B C 1
ATOM 1592 O O . VAL B 1 20 ? -5.895 -18.703 -9.391 1 98.5 20 VAL B O 1
ATOM 1595 N N . SER B 1 21 ? -7.309 -19.969 -10.477 1 98.31 21 SER B N 1
ATOM 1596 C CA . SER B 1 21 ? -7.785 -20.656 -9.273 1 98.31 21 SER B CA 1
ATOM 1597 C C . SER B 1 21 ? -6.648 -21.359 -8.547 1 98.31 21 SER B C 1
ATOM 1599 O O . SER B 1 21 ? -6.652 -21.453 -7.316 1 98.31 21 SER B O 1
ATOM 1601 N N . ALA B 1 22 ? -5.684 -21.797 -9.273 1 98.06 22 ALA B N 1
ATOM 1602 C CA . ALA B 1 22 ? -4.555 -22.516 -8.688 1 98.06 22 ALA B CA 1
ATOM 1603 C C . ALA B 1 22 ? -3.688 -21.578 -7.848 1 98.06 22 ALA B C 1
ATOM 1605 O O . ALA B 1 22 ? -2.904 -22.031 -7.008 1 98.06 22 ALA B O 1
ATOM 1606 N N . SER B 1 23 ? -3.781 -20.281 -8.062 1 98.62 23 SER B N 1
ATOM 1607 C CA . SER B 1 23 ? -2.963 -19.312 -7.355 1 98.62 23 SER B CA 1
ATOM 1608 C C . SER B 1 23 ? -3.668 -18.797 -6.105 1 98.62 23 SER B C 1
ATOM 1610 O O . SER B 1 23 ? -3.055 -18.141 -5.262 1 98.62 23 SER B O 1
ATOM 1612 N N . ARG B 1 24 ? -4.867 -19.078 -5.891 1 98.62 24 ARG B N 1
ATOM 1613 C CA . ARG B 1 24 ? -5.711 -18.438 -4.887 1 98.62 24 ARG B CA 1
ATOM 1614 C C . ARG B 1 24 ? -5.18 -18.688 -3.48 1 98.62 24 ARG B C 1
ATOM 1616 O O . ARG B 1 24 ? -4.777 -19.812 -3.16 1 98.62 24 ARG B O 1
ATOM 1623 N N . ALA B 1 25 ? -5.137 -17.672 -2.697 1 98.75 25 ALA B N 1
ATOM 1624 C CA . ALA B 1 25 ? -4.785 -17.703 -1.279 1 98.75 25 ALA B CA 1
ATOM 1625 C C . ALA B 1 25 ? -5.855 -17.016 -0.433 1 98.75 25 ALA B C 1
ATOM 1627 O O . ALA B 1 25 ? -6.445 -16.016 -0.855 1 98.75 25 ALA B O 1
ATOM 1628 N N . ARG B 1 26 ? -6.047 -17.531 0.737 1 98.56 26 ARG B N 1
ATOM 1629 C CA . ARG B 1 26 ? -7.008 -16.953 1.678 1 98.56 26 ARG B CA 1
ATOM 1630 C C . ARG B 1 26 ? -6.441 -16.938 3.094 1 98.56 26 ARG B C 1
ATOM 1632 O O . ARG B 1 26 ? -5.84 -17.922 3.537 1 98.56 26 ARG B O 1
ATOM 1639 N N . MET B 1 27 ? -6.609 -15.875 3.754 1 98.5 27 MET B N 1
ATOM 1640 C CA . MET B 1 27 ? -6.188 -15.719 5.141 1 98.5 27 MET B CA 1
ATOM 1641 C C . MET B 1 27 ? -7.301 -15.102 5.98 1 98.5 27 MET B C 1
ATOM 1643 O O . MET B 1 27 ? -8.07 -14.273 5.484 1 98.5 27 MET B O 1
ATOM 1647 N N . ASN B 1 28 ? -7.375 -15.531 7.203 1 98.25 28 ASN B N 1
ATOM 1648 C CA . ASN B 1 28 ? -8.273 -14.938 8.188 1 98.25 28 ASN B CA 1
ATOM 1649 C C . ASN B 1 28 ? -7.512 -14.438 9.414 1 98.25 28 ASN B C 1
ATOM 1651 O O . ASN B 1 28 ? -6.582 -15.094 9.883 1 98.25 28 ASN B O 1
ATOM 1655 N N . GLU B 1 29 ? -7.918 -13.305 9.859 1 98.31 29 GLU B N 1
ATOM 1656 C CA . GLU B 1 29 ? -7.316 -12.719 11.055 1 98.31 29 GLU B CA 1
ATOM 1657 C C . GLU B 1 29 ? -8.375 -12.109 11.969 1 98.31 29 GLU B C 1
ATOM 1659 O O . GLU B 1 29 ? -9.297 -11.438 11.492 1 98.31 29 GLU B O 1
ATOM 1664 N N . LEU B 1 30 ? -8.281 -12.406 13.234 1 98.12 30 LEU B N 1
ATOM 1665 C CA . LEU B 1 30 ? -9.102 -11.703 14.219 1 98.12 30 LEU B CA 1
ATOM 1666 C C . LEU B 1 30 ? -8.469 -10.375 14.609 1 98.12 30 LEU B C 1
ATOM 1668 O O . LEU B 1 30 ? -7.289 -10.32 14.969 1 98.12 30 LEU B O 1
ATOM 1672 N N . VAL B 1 31 ? -9.242 -9.32 14.5 1 98.38 31 VAL B N 1
ATOM 1673 C CA . VAL B 1 31 ? -8.711 -8.008 14.859 1 98.38 31 VAL B CA 1
ATOM 1674 C C . VAL B 1 31 ? -8.578 -7.902 16.375 1 98.38 31 VAL B C 1
ATOM 1676 O O . VAL B 1 31 ? -9.586 -7.941 17.094 1 98.38 31 VAL B O 1
ATOM 1679 N N . MET B 1 32 ? -7.398 -7.723 16.844 1 98.31 32 MET B N 1
ATOM 1680 C CA . MET B 1 32 ? -7.078 -7.605 18.266 1 98.31 32 MET B CA 1
ATOM 1681 C C . MET B 1 32 ? -6.75 -6.16 18.625 1 98.31 32 MET B C 1
ATOM 1683 O O . MET B 1 32 ? -6.539 -5.324 17.75 1 98.31 32 MET B O 1
ATOM 1687 N N . PRO B 1 33 ? -6.766 -5.812 19.906 1 97.81 33 PRO B N 1
ATOM 1688 C CA . PRO B 1 33 ? -6.52 -4.43 20.328 1 97.81 33 PRO B CA 1
ATOM 1689 C C . PRO B 1 33 ? -5.215 -3.867 19.766 1 97.81 33 PRO B C 1
ATOM 1691 O O . PRO B 1 33 ? -5.168 -2.707 19.344 1 97.81 33 PRO B O 1
ATOM 1694 N N . ASN B 1 34 ? -4.152 -4.664 19.641 1 96.56 34 ASN B N 1
ATOM 1695 C CA . ASN B 1 34 ? -2.852 -4.191 19.172 1 96.56 34 ASN B CA 1
ATOM 1696 C C . ASN B 1 34 ? -2.848 -3.945 17.672 1 96.56 34 ASN B C 1
ATOM 1698 O O . ASN B 1 34 ? -1.881 -3.406 17.125 1 96.56 34 ASN B O 1
ATOM 1702 N N . ASP B 1 35 ? -3.932 -4.328 17.016 1 97.62 35 ASP B N 1
ATOM 1703 C CA . ASP B 1 35 ? -4.066 -4.109 15.578 1 97.62 35 ASP B CA 1
ATOM 1704 C C . ASP B 1 35 ? -4.793 -2.797 15.289 1 97.62 35 ASP B C 1
ATOM 1706 O O . ASP B 1 35 ? -4.91 -2.389 14.133 1 97.62 35 ASP B O 1
ATOM 1710 N N . THR B 1 36 ? -5.277 -2.137 16.328 1 96.75 36 THR B N 1
ATOM 1711 C CA . THR B 1 36 ? -6.246 -1.068 16.109 1 96.75 36 THR B CA 1
ATOM 1712 C C . THR B 1 36 ? -5.641 0.289 16.453 1 96.75 36 THR B C 1
ATOM 1714 O O . THR B 1 36 ? -4.641 0.365 17.172 1 96.75 36 THR B O 1
ATOM 1717 N N .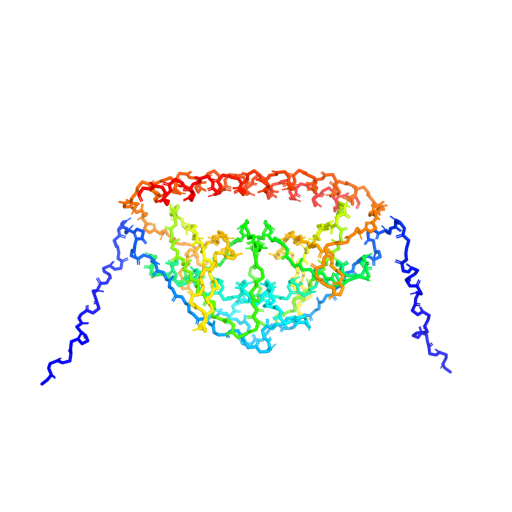 ASN B 1 37 ? -6.238 1.316 15.836 1 91.69 37 ASN B N 1
ATOM 1718 C CA . ASN B 1 37 ? -5.969 2.682 16.281 1 91.69 37 ASN B CA 1
ATOM 1719 C C . ASN B 1 37 ? -6.734 3.021 17.547 1 91.69 37 ASN B C 1
ATOM 1721 O O . ASN B 1 37 ? -7.469 2.184 18.078 1 91.69 37 ASN B O 1
ATOM 1725 N N . PRO B 1 38 ? -6.488 4.227 18.078 1 88.69 38 PRO B N 1
ATOM 1726 C CA . PRO B 1 38 ? -7.137 4.578 19.344 1 88.69 38 PRO B CA 1
ATOM 1727 C C . PRO B 1 38 ? -8.656 4.582 19.25 1 88.69 38 PRO B C 1
ATOM 1729 O O . PRO B 1 38 ? -9.352 4.496 20.266 1 88.69 38 PRO B O 1
ATOM 1732 N N . LEU B 1 39 ? -9.25 4.656 18.078 1 90.75 39 LEU B N 1
ATOM 1733 C CA . LEU B 1 39 ? -10.695 4.691 17.875 1 90.75 39 LEU B CA 1
ATOM 1734 C C . LEU B 1 39 ? -11.266 3.281 17.75 1 90.75 39 LEU B C 1
ATOM 1736 O O . LEU B 1 39 ? -12.469 3.105 17.562 1 90.75 39 LEU B O 1
ATOM 1740 N N . GLY B 1 40 ? -10.406 2.285 17.734 1 94.69 40 GLY B N 1
ATOM 1741 C CA . GLY B 1 40 ? -10.852 0.902 17.703 1 94.69 40 GLY B CA 1
ATOM 1742 C C . GLY B 1 40 ? -10.938 0.343 16.281 1 94.69 40 GLY B C 1
ATOM 1743 O O . GLY B 1 40 ? -11.477 -0.749 16.078 1 94.69 40 GLY B O 1
ATOM 1744 N N . ASN B 1 41 ? -10.477 1.053 15.32 1 95.81 41 ASN B N 1
ATOM 1745 C CA . ASN B 1 41 ? -10.438 0.582 13.945 1 95.81 41 ASN B CA 1
ATOM 1746 C C . ASN B 1 41 ? -9.102 -0.074 13.609 1 95.81 41 ASN B C 1
ATOM 1748 O O . ASN B 1 41 ? -8.055 0.361 14.086 1 95.81 41 ASN B O 1
ATOM 1752 N N . LEU B 1 42 ? -9.18 -1.114 12.805 1 97.88 42 LEU B N 1
ATOM 1753 C CA . LEU B 1 42 ? -7.957 -1.728 12.297 1 97.88 42 LEU B CA 1
ATOM 1754 C C . LEU B 1 42 ? -7.07 -0.69 11.617 1 97.88 42 LEU B C 1
ATOM 1756 O O . LEU B 1 42 ? -7.543 0.085 10.781 1 97.88 42 LEU B O 1
ATOM 1760 N N . MET B 1 43 ? -5.809 -0.69 11.969 1 97.06 43 MET B N 1
ATOM 1761 C CA . MET B 1 43 ? -4.867 0.232 11.336 1 97.06 43 MET B CA 1
ATOM 1762 C C . MET B 1 43 ? -4.574 -0.179 9.898 1 97.06 43 MET B C 1
ATOM 1764 O O . MET B 1 43 ? -4.387 -1.363 9.617 1 97.06 43 MET B O 1
ATOM 1768 N N . GLY B 1 44 ? -4.523 0.815 9.016 1 97.5 44 GLY B N 1
ATOM 1769 C CA . GLY B 1 44 ? -4.262 0.532 7.609 1 97.5 44 GLY B CA 1
ATOM 1770 C C . GLY B 1 44 ? -2.953 -0.203 7.387 1 97.5 44 GLY B C 1
ATOM 1771 O O . GLY B 1 44 ? -2.879 -1.11 6.555 1 97.5 44 GLY B O 1
ATOM 1772 N N . GLY B 1 45 ? -1.95 0.21 8.078 1 97.81 45 GLY B N 1
ATOM 1773 C CA . GLY B 1 45 ? -0.647 -0.425 7.957 1 97.81 45 GLY B CA 1
ATOM 1774 C C . GLY B 1 45 ? -0.665 -1.896 8.336 1 97.81 45 GLY B C 1
ATOM 1775 O O . GLY B 1 45 ? 0.015 -2.709 7.703 1 97.81 45 GLY B O 1
ATOM 1776 N N . ARG B 1 46 ? -1.375 -2.248 9.352 1 97.88 46 ARG B N 1
ATOM 1777 C CA . ARG B 1 46 ? -1.502 -3.643 9.766 1 97.88 46 ARG B CA 1
ATOM 1778 C C . ARG B 1 46 ? -2.203 -4.473 8.695 1 97.88 46 ARG B C 1
ATOM 1780 O O . ARG B 1 46 ? -1.757 -5.57 8.359 1 97.88 46 ARG B O 1
ATOM 1787 N N . LEU B 1 47 ? -3.256 -3.969 8.195 1 98.62 47 LEU B N 1
ATOM 1788 C CA . LEU B 1 47 ? -3.963 -4.652 7.121 1 98.62 47 LEU B CA 1
ATOM 1789 C C . LEU B 1 47 ? -3.049 -4.859 5.918 1 98.62 47 LEU B C 1
ATOM 1791 O O . LEU B 1 47 ? -3.027 -5.945 5.332 1 98.62 47 LEU B O 1
ATOM 1795 N N . MET B 1 48 ? -2.309 -3.832 5.527 1 98.5 48 MET B N 1
ATOM 1796 C CA . MET B 1 48 ? -1.407 -3.926 4.383 1 98.5 48 MET B CA 1
ATOM 1797 C C . MET B 1 48 ? -0.361 -5.012 4.602 1 98.5 48 MET B C 1
ATOM 1799 O O . MET B 1 48 ? 0.037 -5.699 3.658 1 98.5 48 MET B O 1
ATOM 1803 N N . GLN B 1 49 ? 0.052 -5.152 5.824 1 98.19 49 GLN B N 1
ATOM 1804 C CA . GLN B 1 49 ? 0.999 -6.215 6.152 1 98.19 49 GLN B CA 1
ATOM 1805 C C . GLN B 1 49 ? 0.386 -7.59 5.91 1 98.19 49 GLN B C 1
ATOM 1807 O O . GLN B 1 49 ? 1.015 -8.453 5.301 1 98.19 49 GLN B O 1
ATOM 1812 N N . TRP B 1 50 ? -0.826 -7.773 6.395 1 98.5 50 TRP B N 1
ATOM 1813 C CA . TRP B 1 50 ? -1.504 -9.047 6.172 1 98.5 50 TRP B CA 1
ATOM 1814 C C . TRP B 1 50 ? -1.735 -9.289 4.684 1 98.5 50 TRP B C 1
ATOM 1816 O O . TRP B 1 50 ? -1.554 -10.406 4.195 1 98.5 50 TRP B O 1
ATOM 1826 N N . MET B 1 51 ? -2.096 -8.266 4 1 98.69 51 MET B N 1
ATOM 1827 C CA . MET B 1 51 ? -2.316 -8.383 2.562 1 98.69 51 MET B CA 1
ATOM 1828 C C . MET B 1 51 ? -1.027 -8.766 1.844 1 98.69 51 MET B C 1
ATOM 1830 O O . MET B 1 51 ? -1.052 -9.555 0.896 1 98.69 51 MET B O 1
ATOM 1834 N N . ASP B 1 52 ? 0.04 -8.203 2.246 1 98.69 52 ASP B N 1
ATOM 1835 C CA . ASP B 1 52 ? 1.336 -8.508 1.649 1 98.69 52 ASP B CA 1
ATOM 1836 C C . ASP B 1 52 ? 1.655 -10 1.771 1 98.69 52 ASP B C 1
ATOM 1838 O O . ASP B 1 52 ? 2.111 -10.625 0.81 1 98.69 52 ASP B O 1
ATOM 1842 N N . ILE B 1 53 ? 1.42 -10.547 2.922 1 97.88 53 ILE B N 1
ATOM 1843 C CA . ILE B 1 53 ? 1.662 -11.961 3.16 1 97.88 53 ILE B CA 1
ATOM 1844 C C . ILE B 1 53 ? 0.75 -12.797 2.266 1 97.88 53 ILE B C 1
ATOM 1846 O O . ILE B 1 53 ? 1.218 -13.695 1.558 1 97.88 53 ILE B O 1
ATOM 1850 N N . CYS B 1 54 ? -0.496 -12.461 2.248 1 98.75 54 CYS B N 1
ATOM 1851 C CA . CYS B 1 54 ? -1.467 -13.211 1.462 1 98.75 54 CYS B CA 1
ATOM 1852 C C . CYS B 1 54 ? -1.119 -13.172 -0.021 1 98.75 54 CYS B C 1
ATOM 1854 O O . CYS B 1 54 ? -1.157 -14.195 -0.703 1 98.75 54 CYS B O 1
ATOM 1856 N N . SER B 1 55 ? -0.792 -12 -0.5 1 98.75 55 SER B N 1
ATOM 1857 C CA . SER B 1 55 ? -0.487 -11.844 -1.919 1 98.75 55 SER B CA 1
ATOM 1858 C C . SER B 1 55 ? 0.812 -12.555 -2.285 1 98.75 55 SER B C 1
ATOM 1860 O O . SER B 1 55 ? 0.939 -13.094 -3.387 1 98.75 55 SER B O 1
ATOM 1862 N N . ALA B 1 56 ? 1.768 -12.523 -1.382 1 98.38 56 ALA B N 1
ATOM 1863 C CA . ALA B 1 56 ? 3.008 -13.25 -1.627 1 98.38 56 ALA B CA 1
ATOM 1864 C C . ALA B 1 56 ? 2.748 -14.75 -1.752 1 98.38 56 ALA B C 1
ATOM 1866 O O . ALA B 1 56 ? 3.324 -15.422 -2.613 1 98.38 56 ALA B O 1
ATOM 1867 N N . ILE B 1 57 ? 1.883 -15.273 -0.91 1 98.38 57 ILE B N 1
ATOM 1868 C CA . ILE B 1 57 ? 1.528 -16.688 -0.962 1 98.38 57 ILE B CA 1
ATOM 1869 C C . ILE B 1 57 ? 0.901 -17.016 -2.316 1 98.38 57 ILE B C 1
ATOM 1871 O O . ILE B 1 57 ? 1.271 -18 -2.959 1 98.38 57 ILE B O 1
ATOM 1875 N N . ALA B 1 58 ? -0.014 -16.188 -2.758 1 98.88 58 ALA B N 1
ATOM 1876 C CA . ALA B 1 58 ? -0.653 -16.391 -4.055 1 98.88 58 ALA B CA 1
ATOM 1877 C C . ALA B 1 58 ? 0.377 -16.391 -5.18 1 98.88 58 ALA B C 1
ATOM 1879 O O . ALA B 1 58 ? 0.35 -17.25 -6.055 1 98.88 58 ALA B O 1
ATOM 1880 N N . ALA B 1 59 ? 1.254 -15.391 -5.172 1 98.75 59 ALA B N 1
ATOM 1881 C CA . ALA B 1 59 ? 2.291 -15.281 -6.195 1 98.75 59 ALA B CA 1
ATOM 1882 C C . ALA B 1 59 ? 3.201 -16.516 -6.188 1 98.75 59 ALA B C 1
ATOM 1884 O O . ALA B 1 59 ? 3.527 -17.047 -7.246 1 98.75 59 ALA B O 1
ATOM 1885 N N . GLN B 1 60 ? 3.545 -16.906 -5.031 1 98.25 60 GLN B N 1
ATOM 1886 C CA . GLN B 1 60 ? 4.445 -18.047 -4.906 1 98.25 60 GLN B CA 1
ATOM 1887 C C . GLN B 1 60 ? 3.764 -19.344 -5.344 1 98.25 60 GLN B C 1
ATOM 1889 O O . GLN B 1 60 ? 4.398 -20.219 -5.938 1 98.25 60 GLN B O 1
ATOM 1894 N N . ARG B 1 61 ? 2.496 -19.5 -5 1 98.25 61 ARG B N 1
ATOM 1895 C CA . ARG B 1 61 ? 1.744 -20.656 -5.48 1 98.25 61 ARG B CA 1
ATOM 1896 C C . ARG B 1 61 ? 1.768 -20.734 -7.004 1 98.25 61 ARG B C 1
ATOM 1898 O O . ARG B 1 61 ? 1.849 -21.828 -7.574 1 98.25 61 ARG B O 1
ATOM 1905 N N . HIS B 1 62 ? 1.708 -19.625 -7.605 1 98.56 62 HIS B N 1
ATOM 1906 C CA . HIS B 1 62 ? 1.674 -19.578 -9.062 1 98.56 62 HIS B CA 1
ATOM 1907 C C . HIS B 1 62 ? 3.039 -19.906 -9.656 1 98.56 62 HIS B C 1
ATOM 1909 O O . HIS B 1 62 ? 3.139 -20.703 -10.594 1 98.56 62 HIS B O 1
ATOM 1915 N N . CYS B 1 63 ? 4.129 -19.328 -9.117 1 97.88 63 CYS B N 1
ATOM 1916 C CA . CYS B 1 63 ? 5.41 -19.438 -9.812 1 97.88 63 CYS B CA 1
ATOM 1917 C C . CYS B 1 63 ? 6.289 -20.516 -9.18 1 97.88 63 CYS B C 1
ATOM 1919 O O . CYS B 1 63 ? 7.301 -20.906 -9.758 1 97.88 63 CYS B O 1
ATOM 1921 N N . ASN B 1 64 ? 5.945 -20.953 -7.949 1 96.88 64 ASN B N 1
ATOM 1922 C CA . ASN B 1 64 ? 6.715 -21.953 -7.195 1 96.88 64 ASN B CA 1
ATOM 1923 C C . ASN B 1 64 ? 8.148 -21.484 -6.965 1 96.88 64 ASN B C 1
ATOM 1925 O O . ASN B 1 64 ? 9.086 -22.266 -7.09 1 96.88 64 ASN B O 1
ATOM 1929 N N . ARG B 1 65 ? 8.32 -20.188 -6.793 1 96 65 ARG B N 1
ATOM 1930 C CA . ARG B 1 65 ? 9.594 -19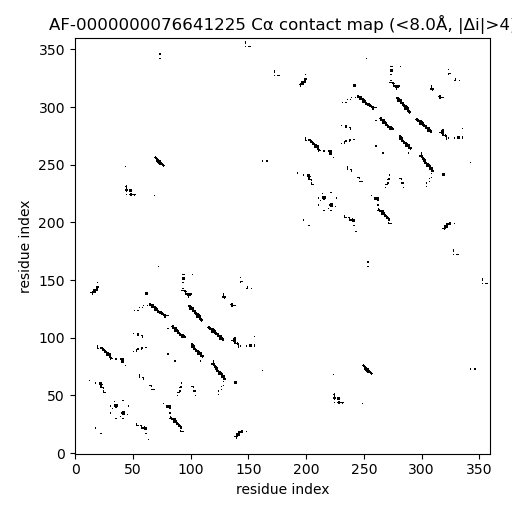.531 -6.527 1 96 65 ARG B CA 1
ATOM 1931 C C . ARG B 1 65 ? 9.445 -18.469 -5.434 1 96 65 ARG B C 1
ATOM 1933 O O . ARG B 1 65 ? 8.328 -18.094 -5.086 1 96 65 ARG B O 1
ATOM 1940 N N . ASN B 1 66 ? 10.617 -18.141 -4.879 1 96.06 66 ASN B N 1
ATOM 1941 C CA . ASN B 1 66 ? 10.578 -16.938 -4.047 1 96.06 66 ASN B CA 1
ATOM 1942 C C . ASN B 1 66 ? 10.18 -15.711 -4.852 1 96.06 66 ASN B C 1
ATOM 1944 O O . ASN B 1 66 ? 10.438 -15.641 -6.055 1 96.06 66 ASN B O 1
ATOM 1948 N N . VAL B 1 67 ? 9.547 -14.812 -4.137 1 97.31 67 VAL B N 1
ATOM 1949 C CA . VAL B 1 67 ? 9.125 -13.594 -4.809 1 97.31 67 VAL B CA 1
ATOM 1950 C C . VAL B 1 67 ? 9.5 -12.383 -3.961 1 97.31 67 VAL B C 1
ATOM 1952 O O . VAL B 1 67 ? 9.703 -12.5 -2.752 1 97.31 67 VAL B O 1
ATOM 1955 N N . VAL B 1 68 ? 9.648 -11.242 -4.578 1 96.56 68 VAL B N 1
ATOM 1956 C CA . VAL B 1 68 ? 9.852 -9.961 -3.916 1 96.56 68 VAL B CA 1
ATOM 1957 C C . VAL B 1 68 ? 8.797 -8.961 -4.395 1 96.56 68 VAL B C 1
ATOM 1959 O O . VAL B 1 68 ? 8.438 -8.945 -5.574 1 96.56 68 VAL B O 1
ATOM 1962 N N . THR B 1 69 ? 8.281 -8.219 -3.461 1 97.62 69 THR B N 1
ATOM 1963 C CA . THR B 1 69 ? 7.309 -7.188 -3.807 1 97.62 69 THR B CA 1
ATOM 1964 C C . THR B 1 69 ? 7.977 -6.043 -4.562 1 97.62 69 THR B C 1
ATOM 1966 O O . THR B 1 69 ? 8.984 -5.5 -4.109 1 97.62 69 THR B O 1
ATOM 1969 N N . VAL B 1 70 ? 7.363 -5.691 -5.664 1 96.69 70 VAL B N 1
ATOM 1970 C CA . VAL B 1 70 ? 7.926 -4.598 -6.445 1 96.69 70 VAL B CA 1
ATOM 1971 C C . VAL B 1 70 ? 7.051 -3.357 -6.309 1 96.69 70 VAL B C 1
ATOM 1973 O O . VAL B 1 70 ? 7.547 -2.229 -6.363 1 96.69 70 VAL B O 1
ATOM 1976 N N . ALA B 1 71 ? 5.77 -3.584 -6.121 1 97.19 71 ALA B N 1
ATOM 1977 C CA . ALA B 1 71 ? 4.871 -2.436 -6.023 1 97.19 71 ALA B CA 1
ATOM 1978 C C . ALA B 1 71 ? 3.545 -2.828 -5.379 1 97.19 71 ALA B C 1
ATOM 1980 O O . ALA B 1 71 ? 3.191 -4.008 -5.34 1 97.19 71 ALA B O 1
ATOM 1981 N N . ALA B 1 72 ? 2.898 -1.928 -4.84 1 97.56 72 ALA B N 1
ATOM 1982 C CA . ALA B 1 72 ? 1.515 -1.996 -4.375 1 97.56 72 ALA B CA 1
ATOM 1983 C C . ALA B 1 72 ? 0.722 -0.776 -4.836 1 97.56 72 ALA B C 1
ATOM 1985 O O . ALA B 1 72 ? 1.148 0.363 -4.633 1 97.56 72 ALA B O 1
ATOM 1986 N N . ASP B 1 73 ? -0.466 -1.06 -5.449 1 94.31 73 ASP B N 1
ATOM 1987 C CA . ASP B 1 73 ? -1.226 0.042 -6.035 1 94.31 73 ASP B CA 1
ATOM 1988 C C . ASP B 1 73 ? -2.713 -0.085 -5.711 1 94.31 73 ASP B C 1
ATOM 1990 O O . ASP B 1 73 ? -3.193 -1.175 -5.395 1 94.31 73 ASP B O 1
ATOM 1994 N N . SER B 1 74 ? -3.32 1.093 -5.766 1 94.25 74 SER B N 1
ATOM 1995 C CA . SER B 1 74 ? -4.777 1.168 -5.723 1 94.25 74 SER B CA 1
ATOM 1996 C C . SER B 1 74 ? -5.328 0.483 -4.477 1 94.25 74 SER B C 1
ATOM 1998 O O . SER B 1 74 ? -6.277 -0.298 -4.559 1 94.25 74 SER B O 1
ATOM 2000 N N . ILE B 1 75 ? -4.629 0.641 -3.41 1 97.25 75 ILE B N 1
ATOM 2001 C CA . ILE B 1 75 ? -5.195 0.19 -2.143 1 97.25 75 ILE B CA 1
ATOM 2002 C C . ILE B 1 75 ? -6.266 1.174 -1.674 1 97.25 75 ILE B C 1
ATOM 2004 O O . ILE B 1 75 ? -5.969 2.34 -1.406 1 97.25 75 ILE B O 1
ATOM 2008 N N . GLU B 1 76 ? -7.477 0.742 -1.541 1 96.69 76 GLU B N 1
ATOM 2009 C CA . GLU B 1 76 ? -8.586 1.589 -1.124 1 96.69 76 GLU B CA 1
ATOM 2010 C C . GLU B 1 76 ? -9.234 1.063 0.157 1 96.69 76 GLU B C 1
ATOM 2012 O O . GLU B 1 76 ? -9.781 -0.039 0.174 1 96.69 76 GLU B O 1
ATOM 2017 N N . PHE B 1 77 ? -9.141 1.852 1.125 1 96.81 77 PHE B N 1
ATOM 2018 C CA . PHE B 1 77 ? -9.789 1.517 2.385 1 96.81 77 PHE B CA 1
ATOM 2019 C C . PHE B 1 77 ? -11.203 2.094 2.436 1 96.81 77 PHE B C 1
ATOM 2021 O O . PHE B 1 77 ? -11.414 3.168 3.002 1 96.81 77 PHE B O 1
ATOM 2028 N N . LYS B 1 78 ? -12.164 1.375 2.043 1 93.12 78 LYS B N 1
ATOM 2029 C CA . LYS B 1 78 ? -13.523 1.848 1.825 1 93.12 78 LYS B CA 1
ATOM 2030 C C . LYS B 1 78 ? -14.312 1.88 3.133 1 93.12 78 LYS B C 1
ATOM 2032 O O . LYS B 1 78 ? -15.078 2.811 3.377 1 93.12 78 LYS B O 1
ATOM 2037 N N . ASN B 1 79 ? -14.188 0.812 3.848 1 93.19 79 ASN B N 1
ATOM 2038 C CA . ASN B 1 79 ? -14.891 0.686 5.117 1 93.19 79 ASN B CA 1
ATOM 2039 C C . ASN B 1 79 ? -13.938 0.323 6.254 1 93.19 79 ASN B C 1
ATOM 2041 O O . ASN B 1 79 ? -13.023 -0.484 6.07 1 93.19 79 ASN B O 1
ATOM 2045 N N . ALA B 1 80 ? -14.234 0.908 7.355 1 94.31 80 ALA B N 1
ATOM 2046 C CA . ALA B 1 80 ? -13.43 0.583 8.531 1 94.31 80 ALA B CA 1
ATOM 2047 C C . ALA B 1 80 ? -13.711 -0.836 9.016 1 94.31 80 ALA B C 1
ATOM 2049 O O . ALA B 1 80 ? -14.828 -1.336 8.867 1 94.31 80 ALA B O 1
ATOM 2050 N N . ILE B 1 81 ? -12.68 -1.481 9.461 1 97.31 81 ILE B N 1
ATOM 2051 C CA . ILE B 1 81 ? -12.812 -2.777 10.117 1 97.31 81 ILE B CA 1
ATOM 2052 C C . ILE B 1 81 ? -12.609 -2.617 11.625 1 97.31 81 ILE B C 1
ATOM 2054 O O . ILE B 1 81 ? -11.609 -2.043 12.062 1 97.31 81 ILE B O 1
ATOM 2058 N N . GLN B 1 82 ? -13.477 -3.164 12.422 1 96.38 82 GLN B N 1
ATOM 2059 C CA . GLN B 1 82 ? -13.508 -2.846 13.844 1 96.38 82 GLN B CA 1
ATOM 2060 C C . GLN B 1 82 ? -12.852 -3.947 14.672 1 96.38 82 GLN B C 1
ATOM 2062 O O . GLN B 1 82 ? -12.773 -5.098 14.234 1 96.38 82 GLN B O 1
ATOM 2067 N N . LEU B 1 83 ? -12.484 -3.512 15.867 1 97.19 83 LEU B N 1
ATOM 2068 C CA . LEU B 1 83 ? -12.023 -4.457 16.875 1 97.19 83 LEU B CA 1
ATOM 2069 C C . LEU B 1 83 ? -13.016 -5.605 17.047 1 97.19 83 LEU B C 1
ATOM 2071 O O . LEU B 1 83 ? -14.227 -5.383 17.125 1 97.19 83 LEU B O 1
ATOM 2075 N N . GLY B 1 84 ? -12.453 -6.828 16.969 1 96.94 84 GLY B N 1
ATOM 2076 C CA . GLY B 1 84 ? -13.289 -7.988 17.234 1 96.94 84 GLY B CA 1
ATOM 2077 C C . GLY B 1 84 ? -13.883 -8.586 15.969 1 96.94 84 GLY B C 1
ATOM 2078 O O . GLY B 1 84 ? -14.406 -9.703 15.992 1 96.94 84 GLY B O 1
ATOM 2079 N N . GLU B 1 85 ? -13.82 -7.879 14.867 1 97.88 85 GLU B N 1
ATOM 2080 C CA . GLU B 1 85 ? -14.258 -8.453 13.602 1 97.88 85 GLU B CA 1
ATOM 2081 C C . GLU B 1 85 ? -13.203 -9.391 13.023 1 97.88 85 GLU B C 1
ATOM 2083 O O . GLU B 1 85 ? -12.031 -9.328 13.414 1 97.88 85 GLU B O 1
ATOM 2088 N N . VAL B 1 86 ? -13.648 -10.234 12.195 1 98.31 86 VAL B N 1
ATOM 2089 C CA . VAL B 1 86 ? -12.742 -11.109 11.461 1 98.31 86 VAL B CA 1
ATOM 2090 C C . VAL B 1 86 ? -12.461 -10.523 10.078 1 98.31 86 VAL B C 1
ATOM 2092 O O . VAL B 1 86 ? -13.391 -10.172 9.344 1 98.31 86 VAL B O 1
ATOM 2095 N N . VAL B 1 87 ? -11.18 -10.422 9.781 1 98.62 87 VAL B N 1
ATOM 2096 C CA . VAL B 1 87 ? -10.734 -10.008 8.453 1 98.62 87 VAL B CA 1
ATOM 2097 C C . VAL B 1 87 ? -10.523 -11.227 7.566 1 98.62 87 VAL B C 1
ATOM 2099 O O . VAL B 1 87 ? -9.805 -12.156 7.938 1 98.62 87 VAL B O 1
ATOM 2102 N N . VAL B 1 88 ? -11.188 -11.234 6.422 1 98.44 88 VAL B N 1
ATOM 2103 C CA . VAL B 1 88 ? -10.969 -12.266 5.41 1 98.44 88 VAL B CA 1
ATOM 2104 C C . VAL B 1 88 ? -10.258 -11.656 4.203 1 98.44 88 VAL B C 1
ATOM 2106 O O . VAL B 1 88 ? -10.781 -10.75 3.553 1 98.44 88 VAL B O 1
ATOM 2109 N N . ILE B 1 89 ? -9.109 -12.156 3.902 1 98.75 89 ILE B N 1
ATOM 2110 C CA . ILE B 1 89 ? -8.312 -11.672 2.781 1 98.75 89 ILE B CA 1
ATOM 2111 C C . ILE B 1 89 ? -8.219 -12.758 1.706 1 98.75 89 ILE B C 1
ATOM 2113 O O . ILE B 1 89 ? -7.879 -13.906 1.999 1 98.75 89 ILE B O 1
ATOM 2117 N N . GLU B 1 90 ? -8.523 -12.391 0.542 1 98.5 90 GLU B N 1
ATOM 2118 C CA . GLU B 1 90 ? -8.375 -13.289 -0.6 1 98.5 90 GLU B CA 1
ATOM 2119 C C . GLU B 1 90 ? -7.496 -12.664 -1.681 1 98.5 90 GLU B C 1
ATOM 2121 O O . GLU B 1 90 ? -7.641 -11.484 -2 1 98.5 90 GLU B O 1
ATOM 2126 N N . GLY B 1 91 ? -6.609 -13.43 -2.17 1 98.56 91 GLY B N 1
ATOM 2127 C CA . GLY B 1 91 ? -5.715 -12.992 -3.229 1 98.56 91 GLY B CA 1
ATOM 2128 C C . GLY B 1 91 ? -5.582 -14 -4.355 1 98.56 91 GLY B C 1
ATOM 2129 O O . GLY B 1 91 ? -5.656 -15.211 -4.121 1 98.56 91 GLY B O 1
ATOM 2130 N N . GLU B 1 92 ? -5.438 -13.539 -5.492 1 98.75 92 GLU B N 1
ATOM 2131 C CA . GLU B 1 92 ? -5.176 -14.391 -6.652 1 98.75 92 GLU B CA 1
ATOM 2132 C C . GLU B 1 92 ? -4.383 -13.641 -7.715 1 98.75 92 GLU B C 1
ATOM 2134 O O . GLU B 1 92 ? -4.52 -12.422 -7.859 1 98.75 92 GLU B O 1
ATOM 2139 N N . VAL B 1 93 ? -3.645 -14.352 -8.516 1 98.88 93 VAL B N 1
ATOM 2140 C CA . VAL B 1 93 ? -2.896 -13.75 -9.609 1 98.88 93 VAL B CA 1
ATOM 2141 C C . VAL B 1 93 ? -3.852 -13.359 -10.734 1 98.88 93 VAL B C 1
ATOM 2143 O O . VAL B 1 93 ? -4.633 -14.195 -11.211 1 98.88 93 VAL B O 1
ATOM 2146 N N . THR B 1 94 ? -3.787 -12.117 -11.156 1 98.25 94 THR B N 1
ATOM 2147 C CA . THR B 1 94 ? -4.656 -11.656 -12.227 1 98.25 94 THR B CA 1
ATOM 2148 C C . THR B 1 94 ? -3.922 -11.672 -13.562 1 98.25 94 THR B C 1
ATOM 2150 O O . THR B 1 94 ? -4.543 -11.797 -14.625 1 98.25 94 THR B O 1
ATOM 2153 N N . ARG B 1 95 ? -2.668 -11.484 -13.453 1 98.38 95 ARG B N 1
ATOM 2154 C CA . ARG B 1 95 ? -1.863 -11.508 -14.664 1 98.38 95 ARG B CA 1
ATOM 2155 C C . ARG B 1 95 ? -0.41 -11.852 -14.359 1 98.38 95 ARG B C 1
ATOM 2157 O O . ARG B 1 95 ? 0.146 -11.383 -13.359 1 98.38 95 ARG B O 1
ATOM 2164 N N . SER B 1 96 ? 0.13 -12.656 -15.195 1 98.44 96 SER B N 1
ATOM 2165 C CA . SER B 1 96 ? 1.569 -12.898 -15.219 1 98.44 96 SER B CA 1
ATOM 2166 C C . SER B 1 96 ? 2.207 -12.312 -16.469 1 98.44 96 SER B C 1
ATOM 2168 O O . SER B 1 96 ? 1.633 -12.391 -17.562 1 98.44 96 SER B O 1
ATOM 2170 N N . PHE B 1 97 ? 3.26 -11.664 -16.297 1 97.12 97 PHE B N 1
ATOM 2171 C CA . PHE B 1 97 ? 4.055 -11.172 -17.406 1 97.12 97 PHE B CA 1
ATOM 2172 C C . PHE B 1 97 ? 5.273 -12.062 -17.641 1 97.12 97 PHE B C 1
ATOM 2174 O O . PHE B 1 97 ? 5.152 -13.281 -17.703 1 97.12 97 PHE B O 1
ATOM 2181 N N . ASN B 1 98 ? 6.465 -11.508 -17.891 1 96.75 98 ASN B N 1
ATOM 2182 C CA . ASN B 1 98 ? 7.633 -12.352 -18.109 1 96.75 98 ASN B CA 1
ATOM 2183 C C . ASN B 1 98 ? 8.203 -12.875 -16.797 1 96.75 98 ASN B C 1
ATOM 2185 O O . ASN B 1 98 ? 8.367 -14.086 -16.625 1 96.75 98 ASN B O 1
ATOM 2189 N N . THR B 1 99 ? 8.469 -11.938 -15.945 1 97.94 99 THR B N 1
ATOM 2190 C CA . THR B 1 99 ? 9.07 -12.32 -14.672 1 97.94 99 THR B CA 1
ATOM 2191 C C . THR B 1 99 ? 8.227 -11.82 -13.508 1 97.94 99 THR B C 1
ATOM 2193 O O . THR B 1 99 ? 8.5 -12.148 -12.352 1 97.94 99 THR B O 1
ATOM 2196 N N . SER B 1 100 ? 7.176 -11.062 -13.805 1 98.06 100 SER B N 1
ATOM 2197 C CA . SER B 1 100 ? 6.395 -10.422 -12.75 1 98.06 100 SER B CA 1
ATOM 2198 C C . SER B 1 100 ? 4.934 -10.859 -12.805 1 98.06 100 SER B C 1
ATOM 2200 O O . SER B 1 100 ? 4.48 -11.406 -13.812 1 98.06 100 SER B O 1
ATOM 2202 N N . MET B 1 101 ? 4.238 -10.672 -11.742 1 98.56 101 MET B N 1
ATOM 2203 C CA . MET B 1 101 ? 2.838 -11.055 -11.57 1 98.56 101 MET B CA 1
ATOM 2204 C C . MET B 1 101 ? 2.07 -9.977 -10.812 1 98.56 101 MET B C 1
ATOM 2206 O O . MET B 1 101 ? 2.584 -9.398 -9.852 1 98.56 101 MET B O 1
ATOM 2210 N N . GLU B 1 102 ? 0.927 -9.734 -11.25 1 98.69 102 GLU B N 1
ATOM 2211 C CA . GLU B 1 102 ? -0.012 -8.938 -10.469 1 98.69 102 GLU B CA 1
ATOM 2212 C C . GLU B 1 102 ? -0.946 -9.836 -9.656 1 98.69 102 GLU B C 1
ATOM 2214 O O . GLU B 1 102 ? -1.461 -10.828 -10.172 1 98.69 102 GLU B O 1
ATOM 2219 N N . VAL B 1 103 ? -1.13 -9.508 -8.438 1 98.81 103 VAL B N 1
ATOM 2220 C CA . VAL B 1 103 ? -2.059 -10.203 -7.551 1 98.81 103 VAL B CA 1
ATOM 2221 C C . VAL B 1 103 ? -3.152 -9.242 -7.094 1 98.81 103 VAL B C 1
ATOM 2223 O O . VAL B 1 103 ? -2.861 -8.18 -6.535 1 98.81 103 VAL B O 1
ATOM 2226 N N . ALA B 1 104 ? -4.375 -9.578 -7.348 1 98.19 104 ALA B N 1
ATOM 2227 C CA . ALA B 1 104 ? -5.523 -8.828 -6.84 1 98.19 104 ALA B CA 1
ATOM 2228 C C . ALA B 1 104 ? -5.949 -9.344 -5.469 1 98.19 104 ALA B C 1
ATOM 2230 O O . ALA B 1 104 ? -5.961 -10.555 -5.227 1 98.19 104 ALA B O 1
ATOM 2231 N N . MET B 1 105 ? -6.254 -8.398 -4.625 1 98 105 MET B N 1
ATOM 2232 C CA . MET B 1 105 ? -6.711 -8.766 -3.285 1 98 105 MET B CA 1
ATOM 2233 C C . MET B 1 105 ? -8.062 -8.133 -2.982 1 98 105 MET B C 1
ATOM 2235 O O . MET B 1 105 ? -8.336 -7.004 -3.396 1 98 105 MET B O 1
ATOM 2239 N N . GLU B 1 106 ? -8.828 -8.875 -2.285 1 97.25 106 GLU B N 1
ATOM 2240 C CA . GLU B 1 106 ? -10.062 -8.406 -1.661 1 97.25 106 GLU B CA 1
ATOM 2241 C C . GLU B 1 106 ? -10.078 -8.703 -0.165 1 97.25 106 GLU B C 1
ATOM 2243 O O . GLU B 1 106 ? -9.703 -9.797 0.257 1 97.25 106 GLU B O 1
ATOM 2248 N N . VAL B 1 107 ? -10.469 -7.723 0.557 1 98.5 107 VAL B N 1
ATOM 2249 C CA . VAL B 1 107 ? -10.531 -7.859 2.008 1 98.5 107 VAL B CA 1
ATOM 2250 C C . VAL B 1 107 ? -11.961 -7.641 2.486 1 98.5 107 VAL B C 1
ATOM 2252 O O . VAL B 1 107 ? -12.586 -6.629 2.154 1 98.5 107 VAL B O 1
ATOM 2255 N N . TRP B 1 108 ? -12.414 -8.539 3.303 1 97.94 108 TRP B N 1
ATOM 2256 C CA . TRP B 1 108 ? -13.758 -8.461 3.867 1 97.94 108 TRP B CA 1
ATOM 2257 C C . TRP B 1 108 ? -13.703 -8.461 5.391 1 97.94 108 TRP B C 1
ATOM 2259 O O . TRP B 1 108 ? -12.805 -9.055 5.992 1 97.94 108 TRP B O 1
ATOM 2269 N N . ALA B 1 109 ? -14.648 -7.809 5.91 1 98.06 109 ALA B N 1
ATOM 2270 C CA . ALA B 1 109 ? -14.883 -7.883 7.348 1 98.06 109 ALA B CA 1
ATOM 2271 C C . ALA B 1 109 ? -16.109 -8.727 7.664 1 98.06 109 ALA B C 1
ATOM 2273 O O . ALA B 1 109 ? -17.156 -8.578 7.035 1 98.06 109 ALA B O 1
ATOM 2274 N N . GLU B 1 110 ? -15.906 -9.586 8.578 1 97.06 110 GLU B N 1
ATOM 2275 C CA . GLU B 1 110 ? -17 -10.438 9.047 1 97.06 110 GLU B CA 1
ATOM 2276 C C . GLU B 1 110 ? -17.312 -10.156 10.508 1 97.06 110 GLU B C 1
ATOM 2278 O O . GLU B 1 110 ? -16.438 -10.172 11.367 1 97.06 110 GLU B O 1
ATOM 2283 N N . ASN B 1 111 ? -18.594 -9.875 10.727 1 94.44 111 ASN B N 1
ATOM 2284 C CA . ASN B 1 111 ? -19.094 -9.836 12.102 1 94.44 111 ASN B CA 1
ATOM 2285 C C . ASN B 1 111 ? -19.609 -11.203 12.539 1 94.44 111 ASN B C 1
ATOM 2287 O O . ASN B 1 111 ? -20.656 -11.656 12.078 1 94.44 111 ASN B O 1
ATOM 2291 N N . LEU B 1 112 ? -18.922 -11.742 13.43 1 90.19 112 LEU B N 1
ATOM 2292 C CA . LEU B 1 112 ? -19.219 -13.117 13.797 1 90.19 112 LEU B CA 1
ATOM 2293 C C . LEU B 1 112 ? -20.531 -13.195 14.562 1 90.19 112 LEU B C 1
ATOM 2295 O O . LEU B 1 112 ? -21.172 -14.25 14.625 1 90.19 112 LEU B O 1
ATOM 2299 N N . ARG B 1 113 ? -20.938 -12.195 15.18 1 91.31 113 ARG B N 1
ATOM 2300 C CA . ARG B 1 113 ? -22.188 -12.172 15.938 1 91.31 113 ARG B CA 1
ATOM 2301 C C . ARG B 1 113 ? -23.391 -12 15.016 1 91.31 113 ARG B C 1
ATOM 2303 O O . ARG B 1 113 ? -24.391 -12.711 15.156 1 91.31 113 ARG B O 1
ATOM 2310 N N . THR B 1 114 ? -23.328 -11.133 14.031 1 91.88 114 THR B N 1
ATOM 2311 C CA . THR B 1 114 ? -24.469 -10.805 13.172 1 91.88 114 THR B CA 1
ATOM 2312 C C . THR B 1 114 ? -24.406 -11.602 11.875 1 91.88 114 THR B C 1
ATOM 2314 O O . THR B 1 114 ? -25.422 -11.742 11.18 1 91.88 114 THR B O 1
ATOM 2317 N N . GLY B 1 115 ? -23.219 -12.055 11.5 1 90.31 115 GLY B N 1
ATOM 2318 C CA . GLY B 1 115 ? -23.031 -12.742 10.234 1 90.31 115 GLY B CA 1
ATOM 2319 C C . GLY B 1 115 ? -22.828 -11.797 9.07 1 90.31 115 GLY B C 1
ATOM 2320 O O . GLY B 1 115 ? -22.703 -12.234 7.922 1 90.31 115 GLY B O 1
ATOM 2321 N N . GLU B 1 116 ? -22.797 -10.523 9.352 1 92.06 116 GLU B N 1
ATOM 2322 C CA . GLU B 1 116 ? -22.594 -9.516 8.305 1 92.06 116 GLU B CA 1
ATOM 2323 C C . GLU B 1 116 ? -21.219 -9.648 7.672 1 92.06 116 GLU B C 1
ATOM 2325 O O . GLU B 1 116 ? -20.219 -9.906 8.367 1 92.06 116 GLU B O 1
ATOM 2330 N N . HIS B 1 117 ? -21.188 -9.562 6.336 1 93.44 117 HIS B N 1
ATOM 2331 C CA . HIS B 1 117 ? -19.984 -9.578 5.527 1 93.44 117 HIS B CA 1
ATOM 2332 C C . HIS B 1 117 ? -19.922 -8.367 4.598 1 93.44 117 HIS B C 1
ATOM 2334 O O . HIS B 1 117 ? -20.828 -8.148 3.797 1 93.44 117 HIS B O 1
ATOM 2340 N N . ARG B 1 118 ? -18.828 -7.586 4.703 1 95.44 118 ARG B N 1
ATOM 2341 C CA . ARG B 1 118 ? -18.766 -6.398 3.859 1 95.44 118 ARG B CA 1
ATOM 2342 C C . ARG B 1 118 ? -17.359 -6.223 3.264 1 95.44 118 ARG B C 1
ATOM 2344 O O . ARG B 1 118 ? -16.359 -6.457 3.941 1 95.44 118 ARG B O 1
ATOM 2351 N N . LEU B 1 119 ? -17.359 -5.926 2.002 1 95.25 119 LEU B N 1
ATOM 2352 C CA . LEU B 1 119 ? -16.094 -5.613 1.322 1 95.25 119 LEU B CA 1
ATOM 2353 C C . LEU B 1 119 ? -15.477 -4.34 1.887 1 95.25 119 LEU B C 1
ATOM 2355 O O . LEU B 1 119 ? -16.141 -3.299 1.956 1 95.25 119 LEU B O 1
ATOM 2359 N N . CYS B 1 120 ? -14.195 -4.395 2.264 1 97.31 120 CYS B N 1
ATOM 2360 C CA . CYS B 1 120 ? -13.586 -3.271 2.969 1 97.31 120 CYS B CA 1
ATOM 2361 C C . CYS B 1 120 ? -12.422 -2.695 2.172 1 97.31 120 CYS B C 1
ATOM 2363 O O . CYS B 1 120 ? -12.141 -1.497 2.256 1 97.31 120 CYS B O 1
ATOM 2365 N N . THR B 1 121 ? -11.703 -3.543 1.457 1 97.38 121 THR B N 1
ATOM 2366 C CA . THR B 1 121 ? -10.5 -3.066 0.775 1 97.38 121 THR B CA 1
ATOM 2367 C C . THR B 1 121 ? -10.227 -3.895 -0.476 1 97.38 121 THR B C 1
ATOM 2369 O O . THR B 1 121 ? -10.422 -5.113 -0.477 1 97.38 121 THR B O 1
ATOM 2372 N N . THR B 1 122 ? -9.812 -3.293 -1.534 1 95.69 122 THR B N 1
ATOM 2373 C CA . THR B 1 122 ? -9.234 -3.941 -2.707 1 95.69 122 THR B CA 1
ATOM 2374 C C . THR B 1 122 ? -7.844 -3.389 -3.002 1 95.69 122 THR B C 1
ATOM 2376 O O . THR B 1 122 ? -7.52 -2.266 -2.609 1 95.69 122 THR B O 1
ATOM 2379 N N . SER B 1 123 ? -7.121 -4.152 -3.635 1 97.19 123 SER B N 1
ATOM 2380 C CA . SER B 1 123 ? -5.77 -3.703 -3.951 1 97.19 123 SER B CA 1
ATOM 2381 C C . SER B 1 123 ? -5.117 -4.602 -5 1 97.19 123 SER B C 1
ATOM 2383 O O . SER B 1 123 ? -5.633 -5.684 -5.301 1 97.19 123 SER B O 1
ATOM 2385 N N . PHE B 1 124 ? -4.012 -4.145 -5.555 1 97.44 124 PHE B N 1
ATOM 2386 C CA . PHE B 1 124 ? -3.16 -4.895 -6.469 1 97.44 124 PHE B CA 1
ATOM 2387 C C . PHE B 1 124 ? -1.702 -4.832 -6.027 1 97.44 124 PHE B C 1
ATOM 2389 O O . PHE B 1 124 ? -1.152 -3.748 -5.832 1 97.44 124 PHE B O 1
ATOM 2396 N N . TYR B 1 125 ? -1.164 -5.926 -5.812 1 98.5 125 TYR B N 1
ATOM 2397 C CA . TYR B 1 125 ? 0.263 -6.043 -5.535 1 98.5 125 TYR B CA 1
ATOM 2398 C C . TYR B 1 125 ? 1.002 -6.652 -6.719 1 98.5 125 TYR B C 1
ATOM 2400 O O . TYR B 1 125 ? 0.46 -7.508 -7.422 1 98.5 125 TYR B O 1
ATOM 2408 N N . THR B 1 126 ? 2.207 -6.238 -6.949 1 98.25 126 THR B N 1
ATOM 2409 C CA . THR B 1 126 ? 3.051 -6.789 -8 1 98.25 126 THR B CA 1
ATOM 2410 C C . THR B 1 126 ? 4.297 -7.441 -7.414 1 98.25 126 THR B C 1
ATOM 2412 O O . THR B 1 126 ? 4.984 -6.84 -6.582 1 98.25 126 THR B O 1
ATOM 2415 N N . PHE B 1 127 ? 4.566 -8.586 -7.867 1 98.31 127 PHE B N 1
ATOM 2416 C CA . PHE B 1 127 ? 5.723 -9.352 -7.418 1 98.31 127 PHE B CA 1
ATOM 2417 C C . PHE B 1 127 ? 6.594 -9.758 -8.602 1 98.31 127 PHE B C 1
ATOM 2419 O O . PHE B 1 127 ? 6.098 -9.93 -9.719 1 98.31 127 PHE B O 1
ATOM 2426 N N . VAL B 1 128 ? 7.863 -9.938 -8.32 1 97.94 128 VAL B N 1
ATOM 2427 C CA . VAL B 1 128 ? 8.773 -10.578 -9.273 1 97.94 128 VAL B CA 1
ATOM 2428 C C . VAL B 1 128 ? 9.328 -11.859 -8.664 1 97.94 128 VAL B C 1
ATOM 2430 O O . VAL B 1 128 ? 9.641 -11.914 -7.473 1 97.94 128 VAL B O 1
ATOM 2433 N N . ALA B 1 129 ? 9.461 -12.852 -9.469 1 98.06 129 ALA B N 1
ATOM 2434 C CA . ALA B 1 129 ? 10.047 -14.117 -9.031 1 98.06 129 ALA B CA 1
ATOM 2435 C C . ALA B 1 129 ? 11.57 -14.062 -9.094 1 98.06 129 ALA B C 1
ATOM 2437 O O . ALA B 1 129 ? 12.141 -13.508 -10.031 1 98.06 129 ALA B O 1
ATOM 2438 N N . ILE B 1 130 ? 12.141 -14.641 -8.094 1 96.44 130 ILE B N 1
ATOM 2439 C CA . ILE B 1 130 ? 13.594 -14.609 -8.062 1 96.44 130 ILE B CA 1
ATOM 2440 C C . ILE B 1 130 ? 14.133 -16 -7.738 1 96.44 130 ILE B C 1
ATOM 2442 O O . ILE B 1 130 ? 13.438 -16.812 -7.125 1 96.44 130 ILE B O 1
ATOM 2446 N N . ASP B 1 131 ? 15.344 -16.266 -8.188 1 94.44 131 ASP B N 1
ATOM 2447 C CA . ASP B 1 131 ? 16 -17.516 -7.84 1 94.44 131 ASP B CA 1
ATOM 2448 C C . ASP B 1 131 ? 16.844 -17.359 -6.574 1 94.44 131 ASP B C 1
ATOM 2450 O O . ASP B 1 131 ? 16.734 -16.359 -5.859 1 94.44 131 ASP B O 1
ATOM 2454 N N . ALA B 1 132 ? 17.641 -18.344 -6.285 1 91 132 ALA B N 1
ATOM 2455 C CA . ALA B 1 132 ? 18.406 -18.391 -5.039 1 91 132 ALA B CA 1
ATOM 2456 C C . ALA B 1 132 ? 19.453 -17.297 -5.004 1 91 132 ALA B C 1
ATOM 2458 O O . ALA B 1 132 ? 19.906 -16.891 -3.928 1 91 132 ALA B O 1
ATOM 2459 N N . ASP B 1 133 ? 19.875 -16.812 -6.188 1 90.94 133 ASP B N 1
ATOM 2460 C CA . ASP B 1 133 ? 20.906 -15.773 -6.281 1 90.94 133 ASP B CA 1
ATOM 2461 C C . ASP B 1 133 ? 20.266 -14.383 -6.332 1 90.94 133 ASP B C 1
ATOM 2463 O O . ASP B 1 133 ? 20.969 -13.383 -6.504 1 90.94 133 ASP B O 1
ATOM 2467 N N . GLY B 1 134 ? 18.969 -14.305 -6.301 1 90.44 134 GLY B N 1
ATOM 2468 C CA . GLY B 1 134 ? 18.281 -13.023 -6.312 1 90.44 134 GLY B CA 1
ATOM 2469 C C . GLY B 1 134 ? 18.031 -12.492 -7.711 1 90.44 134 GLY B C 1
ATOM 2470 O O . GLY B 1 134 ? 17.672 -11.328 -7.887 1 90.44 134 GLY B O 1
ATOM 2471 N N . LYS B 1 135 ? 18.25 -13.391 -8.648 1 94.44 135 LYS B N 1
ATOM 2472 C CA . LYS B 1 135 ? 18.016 -12.992 -10.031 1 94.44 135 LYS B CA 1
ATOM 2473 C C . LYS B 1 135 ? 16.578 -13.273 -10.445 1 94.44 135 LYS B C 1
ATOM 2475 O O . LYS B 1 135 ? 16 -14.305 -10.07 1 94.44 135 LYS B O 1
ATOM 2480 N N . THR B 1 136 ? 16.109 -12.398 -11.273 1 96.88 136 THR B N 1
ATOM 2481 C CA . THR B 1 136 ? 14.734 -12.555 -11.742 1 96.88 136 THR B CA 1
ATOM 2482 C C . THR B 1 136 ? 14.594 -13.781 -12.641 1 96.88 136 THR B C 1
ATOM 2484 O O . THR B 1 136 ? 15.5 -14.094 -13.414 1 96.88 136 THR B O 1
ATOM 2487 N N . VAL B 1 137 ? 13.5 -14.477 -12.578 1 97.44 137 VAL B N 1
ATOM 2488 C CA . VAL B 1 137 ? 13.258 -15.672 -13.383 1 97.44 137 VAL B CA 1
ATOM 2489 C C . VAL B 1 137 ? 11.867 -15.594 -14.008 1 97.44 137 VAL B C 1
ATOM 2491 O O . VAL B 1 137 ? 10.977 -14.93 -13.477 1 97.44 137 VAL B O 1
ATOM 2494 N N . PRO B 1 138 ? 11.641 -16.281 -15.133 1 97.75 138 PRO B N 1
ATOM 2495 C CA . PRO B 1 138 ? 10.32 -16.281 -15.766 1 97.75 138 PRO B CA 1
ATOM 2496 C C . PRO B 1 138 ? 9.25 -16.938 -14.898 1 97.75 138 PRO B C 1
ATOM 2498 O O . PRO B 1 138 ? 9.562 -17.781 -14.055 1 97.75 138 PRO B O 1
ATOM 2501 N N . VAL B 1 139 ? 8.039 -16.5 -15.102 1 98.44 139 VAL B N 1
ATOM 2502 C CA . VAL B 1 139 ? 6.91 -17.078 -14.375 1 98.44 139 VAL B CA 1
ATOM 2503 C C . VAL B 1 139 ? 5.945 -17.734 -15.352 1 98.44 139 VAL B C 1
ATOM 2505 O O . VAL B 1 139 ? 5.879 -17.359 -16.516 1 98.44 139 VAL B O 1
ATOM 2508 N N . PRO B 1 140 ? 5.203 -18.75 -14.898 1 98.31 140 PRO B N 1
ATOM 2509 C CA . PRO B 1 140 ? 4.211 -19.391 -15.766 1 98.31 140 PRO B CA 1
ATOM 2510 C C . PRO B 1 140 ? 3.146 -18.422 -16.266 1 98.31 140 PRO B C 1
ATOM 2512 O O . PRO B 1 140 ? 2.826 -17.438 -15.586 1 98.31 140 PRO B O 1
ATOM 2515 N N . GLU B 1 141 ? 2.691 -18.719 -17.391 1 98 141 GLU B N 1
ATOM 2516 C CA . GLU B 1 141 ? 1.553 -17.969 -17.906 1 98 141 GLU B CA 1
ATOM 2517 C C . GLU B 1 141 ? 0.297 -18.219 -17.078 1 98 141 GLU B C 1
ATOM 2519 O O . GLU B 1 141 ? 0.066 -19.344 -16.641 1 98 141 GLU B O 1
ATOM 2524 N N . ILE B 1 142 ? -0.511 -17.219 -16.922 1 98.38 142 ILE B N 1
ATOM 2525 C CA . ILE B 1 142 ? -1.75 -17.344 -16.172 1 98.38 142 ILE B CA 1
ATOM 2526 C C . ILE B 1 142 ? -2.92 -17.562 -17.125 1 98.38 142 ILE B C 1
ATOM 2528 O O . ILE B 1 142 ? -2.99 -16.938 -18.188 1 98.38 142 ILE B O 1
ATOM 2532 N N . ILE B 1 143 ? -3.793 -18.469 -16.781 1 98.12 143 ILE B N 1
ATOM 2533 C CA . ILE B 1 143 ? -4.965 -18.766 -17.594 1 98.12 143 ILE B CA 1
ATOM 2534 C C . ILE B 1 143 ? -6.234 -18.375 -16.828 1 98.12 143 ILE B C 1
ATOM 2536 O O . ILE B 1 143 ? -6.617 -19.047 -15.867 1 98.12 143 ILE B O 1
ATOM 2540 N N . PRO B 1 144 ? -6.887 -17.312 -17.328 1 97.94 144 PRO B N 1
ATOM 2541 C CA . PRO B 1 144 ? -8.195 -17.016 -16.734 1 97.94 144 PRO B CA 1
ATOM 2542 C C . PRO B 1 144 ? -9.234 -18.094 -17.031 1 97.94 144 PRO B C 1
ATOM 2544 O O . PRO B 1 144 ? -9.219 -18.688 -18.109 1 97.94 144 PRO B O 1
ATOM 2547 N N . GLU B 1 145 ? -10.117 -18.25 -16.094 1 97.81 145 GLU B N 1
ATOM 2548 C CA . GLU B 1 145 ? -11.078 -19.344 -16.219 1 97.81 145 GLU B CA 1
ATOM 2549 C C . GLU B 1 145 ? -12.5 -18.812 -16.375 1 97.81 145 GLU B C 1
ATOM 2551 O O . GLU B 1 145 ? -13.406 -19.562 -16.75 1 97.81 145 GLU B O 1
ATOM 2556 N N . THR B 1 146 ? -12.773 -17.547 -16.047 1 96.5 146 THR B N 1
ATOM 2557 C CA . THR B 1 146 ? -14.086 -16.906 -16.141 1 96.5 146 THR B CA 1
ATOM 2558 C C . THR B 1 146 ? -14 -15.586 -16.891 1 96.5 146 THR B C 1
ATOM 2560 O O . THR B 1 146 ? -12.906 -15.055 -17.094 1 96.5 146 THR B O 1
ATOM 2563 N N . ASP B 1 147 ? -15.117 -15.062 -17.234 1 94.56 147 ASP B N 1
ATOM 2564 C CA . ASP B 1 147 ? -15.164 -13.758 -17.891 1 94.56 147 ASP B CA 1
ATOM 2565 C C . ASP B 1 147 ? -14.625 -12.664 -16.984 1 94.56 147 ASP B C 1
ATOM 2567 O O . ASP B 1 147 ? -13.945 -11.742 -17.438 1 94.56 147 ASP B O 1
ATOM 2571 N N . PHE B 1 148 ? -15.008 -12.875 -15.75 1 93.44 148 PHE B N 1
ATOM 2572 C CA . PHE B 1 148 ? -14.539 -11.906 -14.766 1 93.44 148 PHE B CA 1
ATOM 2573 C C . PHE B 1 148 ? -13.016 -11.898 -14.695 1 93.44 148 PHE B C 1
ATOM 2575 O O . PHE B 1 148 ? -12.398 -10.828 -14.727 1 93.44 148 PHE B O 1
ATOM 2582 N N . GLU B 1 149 ? -12.461 -13.062 -14.672 1 95.88 149 GLU B N 1
ATOM 2583 C CA . GLU B 1 149 ? -11.008 -13.195 -14.617 1 95.88 149 GLU B CA 1
ATOM 2584 C C . GLU B 1 149 ? -10.359 -12.672 -15.891 1 95.88 149 GLU B C 1
ATOM 2586 O O . GLU B 1 149 ? -9.281 -12.07 -15.844 1 95.88 149 GLU B O 1
ATOM 2591 N N . GLN B 1 150 ? -10.992 -12.922 -16.984 1 96.25 150 GLN B N 1
ATOM 2592 C CA . GLN B 1 150 ? -10.477 -12.422 -18.266 1 96.25 150 GLN B CA 1
ATOM 2593 C C . GLN B 1 150 ? -10.445 -10.898 -18.281 1 96.25 150 GLN B C 1
ATOM 2595 O O . GLN B 1 150 ? -9.484 -10.297 -18.766 1 96.25 150 GLN B O 1
ATOM 2600 N N . GLU B 1 151 ? -11.469 -10.32 -17.812 1 94 151 GLU B N 1
ATOM 2601 C CA . GLU B 1 151 ? -11.516 -8.859 -17.75 1 94 151 GLU B CA 1
ATOM 2602 C C . GLU B 1 151 ? -10.406 -8.312 -16.844 1 94 151 GLU B C 1
ATOM 2604 O O . GLU B 1 151 ? -9.742 -7.344 -17.203 1 94 151 GLU B O 1
ATOM 2609 N N . ARG B 1 152 ? -10.289 -8.945 -15.719 1 94.44 152 ARG B N 1
ATOM 2610 C CA . ARG B 1 152 ? -9.234 -8.523 -14.797 1 94.44 152 ARG B CA 1
ATOM 2611 C C . ARG B 1 152 ? -7.859 -8.688 -15.43 1 94.44 152 ARG B C 1
ATOM 2613 O O . ARG B 1 152 ? -6.969 -7.863 -15.211 1 94.44 152 ARG B O 1
ATOM 2620 N N . TYR B 1 153 ? -7.691 -9.75 -16.141 1 97 153 TYR B N 1
ATOM 2621 C CA . TYR B 1 153 ? -6.453 -10.008 -16.875 1 97 153 TYR B CA 1
ATOM 2622 C C . TYR B 1 153 ? -6.133 -8.875 -17.828 1 97 153 TYR B C 1
ATOM 2624 O O . TYR B 1 153 ? -5.004 -8.375 -17.859 1 97 153 TYR B O 1
ATOM 2632 N N . GLU B 1 154 ? -7.102 -8.43 -18.547 1 95 154 GLU B N 1
ATOM 2633 C CA . GLU B 1 154 ? -6.918 -7.359 -19.531 1 95 154 GLU B CA 1
ATOM 2634 C C . GLU B 1 154 ? -6.648 -6.027 -18.828 1 95 154 GLU B C 1
ATOM 2636 O O . GLU B 1 154 ? -5.801 -5.25 -19.281 1 95 154 GLU B O 1
ATOM 2641 N N . GLN B 1 155 ? -7.328 -5.801 -17.766 1 93.94 155 GLN B N 1
ATOM 2642 C CA . GLN B 1 155 ? -7.184 -4.543 -17.047 1 93.94 155 GLN B CA 1
ATOM 2643 C C . GLN B 1 155 ? -5.805 -4.438 -16.391 1 93.94 155 GLN B C 1
ATOM 2645 O O . GLN B 1 155 ? -5.309 -3.334 -16.156 1 93.94 155 GLN B O 1
ATOM 2650 N N . ALA B 1 156 ? -5.25 -5.57 -16.094 1 95.94 156 ALA B N 1
ATOM 2651 C CA . ALA B 1 156 ? -3.941 -5.59 -15.445 1 95.94 156 ALA B CA 1
ATOM 2652 C C . ALA B 1 156 ? -2.885 -4.918 -16.312 1 95.94 156 ALA B C 1
ATOM 2654 O O . ALA B 1 156 ? -1.979 -4.254 -15.812 1 95.94 156 ALA B O 1
ATOM 2655 N N . GLU B 1 157 ? -3 -5.117 -17.594 1 94.38 157 GLU B N 1
ATOM 2656 C CA . GLU B 1 157 ? -2.064 -4.461 -18.516 1 94.38 157 GLU B CA 1
ATOM 2657 C C . GLU B 1 157 ? -2.209 -2.943 -18.453 1 94.38 157 GLU B C 1
ATOM 2659 O O . GLU B 1 157 ? -1.213 -2.217 -18.5 1 94.38 157 GLU B O 1
ATOM 2664 N N . LYS B 1 158 ? -3.414 -2.504 -18.375 1 90.31 158 LYS B N 1
ATOM 2665 C CA . LYS B 1 158 ? -3.678 -1.072 -18.266 1 90.31 158 LYS B CA 1
ATOM 2666 C C . LYS B 1 158 ? -3.148 -0.511 -16.953 1 90.31 158 LYS B C 1
ATOM 2668 O O . LYS B 1 158 ? -2.531 0.555 -16.938 1 90.31 158 LYS B O 1
ATOM 2673 N N . ARG B 1 159 ? -3.406 -1.248 -15.906 1 91.69 159 ARG B N 1
ATOM 2674 C CA . ARG B 1 159 ? -2.91 -0.815 -14.609 1 91.69 159 ARG B CA 1
ATOM 2675 C C . ARG B 1 159 ? -1.389 -0.713 -14.609 1 91.69 159 ARG B C 1
ATOM 2677 O O . ARG B 1 159 ? -0.824 0.234 -14.055 1 91.69 159 ARG B O 1
ATOM 2684 N N . ARG B 1 160 ? -0.753 -1.683 -15.203 1 92.62 160 ARG B N 1
ATOM 2685 C CA . ARG B 1 160 ? 0.703 -1.659 -15.305 1 92.62 160 ARG B CA 1
ATOM 2686 C C . ARG B 1 160 ? 1.182 -0.418 -16.047 1 92.62 160 ARG B C 1
ATOM 2688 O O . ARG B 1 160 ? 2.113 0.257 -15.602 1 92.62 160 ARG B O 1
ATOM 2695 N N . SER B 1 161 ? 0.561 -0.116 -17.141 1 91.31 161 SER B N 1
ATOM 2696 C CA . SER B 1 161 ? 0.943 1.035 -17.953 1 91.31 161 SER B CA 1
ATOM 2697 C C . SER B 1 161 ? 0.78 2.338 -17.172 1 91.31 161 SER B C 1
ATOM 2699 O O . SER B 1 161 ? 1.651 3.207 -17.234 1 91.31 161 SER B O 1
ATOM 2701 N N . MET B 1 162 ? -0.295 2.426 -16.5 1 87.75 162 MET B N 1
ATOM 2702 C CA . MET B 1 162 ? -0.552 3.627 -15.703 1 87.75 162 MET B CA 1
ATOM 2703 C C . MET B 1 162 ? 0.479 3.777 -14.594 1 87.75 162 MET B C 1
ATOM 2705 O O . MET B 1 162 ? 0.968 4.879 -14.336 1 87.75 162 MET B O 1
ATOM 2709 N N . ARG B 1 163 ? 0.788 2.73 -13.961 1 88 163 ARG B N 1
ATOM 2710 C CA . ARG B 1 163 ? 1.783 2.74 -12.898 1 88 163 ARG B CA 1
ATOM 2711 C C . ARG B 1 163 ? 3.137 3.211 -13.414 1 88 163 ARG B C 1
ATOM 2713 O O . ARG B 1 163 ? 3.805 4.023 -12.773 1 88 163 ARG B O 1
ATOM 2720 N N . LEU B 1 164 ? 3.488 2.678 -14.539 1 88.38 164 LEU B N 1
ATOM 2721 C CA . LEU B 1 164 ? 4.781 3.023 -15.117 1 88.38 164 LEU B CA 1
ATOM 2722 C C . LEU B 1 164 ? 4.82 4.496 -15.516 1 88.38 164 LEU B C 1
ATOM 2724 O O . LEU B 1 164 ? 5.863 5.145 -15.406 1 88.38 164 LEU B O 1
ATOM 2728 N N . GLU B 1 165 ? 3.721 4.953 -15.961 1 86.44 165 GLU B N 1
ATOM 2729 C CA . GLU B 1 165 ? 3.635 6.367 -16.312 1 86.44 165 GLU B CA 1
ATOM 2730 C C . GLU B 1 165 ? 3.811 7.254 -15.078 1 86.44 165 GLU B C 1
ATOM 2732 O O . GLU B 1 165 ? 4.555 8.234 -15.117 1 86.44 165 GLU B O 1
ATOM 2737 N N . ILE B 1 166 ? 3.131 6.918 -14.039 1 85.44 166 ILE B N 1
ATOM 2738 C CA . ILE B 1 166 ? 3.225 7.688 -12.805 1 85.44 166 ILE B CA 1
ATOM 2739 C C . ILE B 1 166 ? 4.652 7.633 -12.266 1 85.44 166 ILE B C 1
ATOM 2741 O O . ILE B 1 166 ? 5.203 8.656 -11.844 1 85.44 166 ILE B O 1
ATOM 2745 N N . SER B 1 167 ? 5.191 6.457 -12.297 1 87.88 167 SER B N 1
ATOM 2746 C CA . SER B 1 167 ? 6.57 6.277 -11.859 1 87.88 167 SER B CA 1
ATOM 2747 C C . SER B 1 167 ? 7.523 7.188 -12.625 1 87.88 167 SER B C 1
ATOM 2749 O O . SER B 1 167 ? 8.414 7.801 -12.031 1 87.88 167 SER B O 1
ATOM 2751 N N . ARG B 1 168 ? 7.328 7.254 -13.883 1 87.31 168 ARG B N 1
ATOM 2752 C CA . ARG B 1 168 ? 8.164 8.094 -14.734 1 87.31 168 ARG B CA 1
ATOM 2753 C C . ARG B 1 168 ? 8.016 9.57 -14.367 1 87.31 168 ARG B C 1
ATOM 2755 O O . ARG B 1 168 ? 9 10.305 -14.312 1 87.31 168 ARG B O 1
ATOM 2762 N N . GLN B 1 169 ? 6.801 9.945 -14.141 1 82.88 169 GLN B N 1
ATOM 2763 C CA . GLN B 1 169 ? 6.535 11.32 -13.75 1 82.88 169 GLN B CA 1
ATOM 2764 C C . GLN B 1 169 ? 7.227 11.664 -12.43 1 82.88 169 GLN B C 1
ATOM 2766 O O . GLN B 1 169 ? 7.797 12.742 -12.281 1 82.88 169 GLN B O 1
ATOM 2771 N N . ASN B 1 170 ? 7.164 10.734 -11.523 1 83.06 170 ASN B N 1
ATOM 2772 C CA . ASN B 1 170 ? 7.793 10.93 -10.227 1 83.06 170 ASN B CA 1
ATOM 2773 C C . ASN B 1 170 ? 9.312 11.047 -10.344 1 83.06 170 ASN B C 1
ATOM 2775 O O . ASN B 1 170 ? 9.93 11.883 -9.688 1 83.06 170 ASN B O 1
ATOM 2779 N N . ARG B 1 171 ? 9.844 10.266 -11.148 1 82.56 171 ARG B N 1
ATOM 2780 C CA . ARG B 1 171 ? 11.281 10.273 -11.359 1 82.56 171 ARG B CA 1
ATOM 2781 C C . ARG B 1 171 ? 11.734 11.594 -11.977 1 82.56 171 ARG B C 1
ATOM 2783 O O . ARG B 1 171 ? 12.781 12.133 -11.594 1 82.56 171 ARG B O 1
ATOM 2790 N N . ASN B 1 172 ? 10.953 12.078 -12.875 1 81.62 172 ASN B N 1
ATOM 2791 C CA . ASN B 1 172 ? 11.273 13.352 -13.516 1 81.62 172 ASN B CA 1
ATOM 2792 C C . ASN B 1 172 ? 11.211 14.516 -12.531 1 81.62 172 ASN B C 1
ATOM 2794 O O . ASN B 1 172 ? 12.023 15.438 -12.602 1 81.62 172 ASN B O 1
ATOM 2798 N N . ALA B 1 173 ? 10.312 14.445 -11.703 1 77.75 173 ALA B N 1
ATOM 2799 C CA . ALA B 1 173 ? 10.172 15.492 -10.695 1 77.75 173 ALA B CA 1
ATOM 2800 C C . ALA B 1 173 ? 11.359 15.5 -9.734 1 77.75 173 ALA B C 1
ATOM 2802 O O . ALA B 1 173 ? 11.859 16.562 -9.375 1 77.75 173 ALA B O 1
ATOM 2803 N N . TYR B 1 174 ? 11.812 14.383 -9.352 1 78.5 174 TYR B N 1
ATOM 2804 C CA . TYR B 1 174 ? 12.938 14.266 -8.438 1 78.5 174 TYR B CA 1
ATOM 2805 C C . TYR B 1 174 ? 14.234 14.719 -9.102 1 78.5 174 TYR B C 1
ATOM 2807 O O . TYR B 1 174 ? 15.094 15.32 -8.453 1 78.5 174 TYR B O 1
ATOM 2815 N N . LYS B 1 175 ? 14.406 14.328 -10.32 1 76.38 175 LYS B N 1
ATOM 2816 C CA . LYS B 1 175 ? 15.594 14.75 -11.055 1 76.38 175 LYS B CA 1
ATOM 2817 C C . LYS B 1 175 ? 15.672 16.266 -11.148 1 76.38 175 LYS B C 1
ATOM 2819 O O . LYS B 1 175 ? 16.75 16.844 -11.023 1 76.38 175 LYS B O 1
ATOM 2824 N N . LYS B 1 176 ? 14.602 16.891 -11.227 1 70.12 176 LYS B N 1
ATOM 2825 C CA . LYS B 1 176 ? 14.539 18.344 -11.328 1 70.12 176 LYS B CA 1
ATOM 2826 C C . LYS B 1 176 ? 14.891 19 -10 1 70.12 176 LYS B C 1
ATOM 2828 O O . LYS B 1 176 ? 15.484 20.078 -9.969 1 70.12 176 LYS B O 1
ATOM 2833 N N . ASP B 1 177 ? 14.516 18.391 -8.953 1 71.81 177 ASP B N 1
ATOM 2834 C CA . ASP B 1 177 ? 14.758 18.922 -7.621 1 71.81 177 ASP B CA 1
ATOM 2835 C C . ASP B 1 177 ? 16.234 18.812 -7.238 1 71.81 177 ASP B C 1
ATOM 2837 O O . ASP B 1 177 ? 16.781 19.688 -6.586 1 71.81 177 ASP B O 1
ATOM 2841 N N . LYS B 1 178 ? 16.984 17.75 -7.621 1 70 178 LYS B N 1
ATOM 2842 C CA . LYS B 1 178 ? 18.406 17.547 -7.336 1 70 178 LYS B CA 1
ATOM 2843 C C . LYS B 1 178 ? 19.281 18.391 -8.258 1 70 178 LYS B C 1
ATOM 2845 O O . LYS B 1 178 ? 20.453 18.625 -7.965 1 70 178 LYS B O 1
ATOM 2850 N N . SER B 1 179 ? 18.781 18.594 -9.414 1 57.88 179 SER B N 1
ATOM 2851 C CA . SER B 1 179 ? 19.578 19.391 -10.344 1 57.88 179 SER B CA 1
ATOM 2852 C C . SER B 1 179 ? 19.609 20.859 -9.922 1 57.88 179 SER B C 1
ATOM 2854 O O . SER B 1 179 ? 20.406 21.641 -10.445 1 57.88 179 SER B O 1
ATOM 2856 N N . LYS B 1 180 ? 18.906 21.328 -8.945 1 50.12 180 LYS B N 1
ATOM 2857 C CA . LYS B 1 180 ? 18.984 22.719 -8.508 1 50.12 180 LYS B CA 1
ATOM 2858 C C . LYS B 1 180 ? 19.781 22.859 -7.219 1 50.12 180 LYS B C 1
ATOM 2860 O O . LYS B 1 180 ? 19.75 21.953 -6.371 1 50.12 180 LYS B O 1
#

InterPro domains:
  IPR006683 Thioesterase domain [PF03061] (40-114)
  IPR029069 HotDog domain superfamily [SSF54637] (19-167)
  IPR033120 Hotdog acyl-CoA thioesterase (ACOT)-type domain [PS51770] (21-133)
  IPR040170 Cytosolic acyl coenzyme A thioester hydrolase [PTHR11049] (9-167)

Foldseek 3Di:
DDPVVPDPPPPPQPALEDEFVQLKFKDKDAAAPVQDDPVFWGDPVSVVVVQVVRQQSSQCSQFVAHKDWDDKDDKDFADTAGHGWMKMKMKTWLWFDFFKTKIKMWIWTADPVVRDIDTGIIIIIMIGGAHPVRHTGGTHGYDYDDPVSVVSNVVVVVVVVVVVVVVVVVVVVVVVVVVD/DDPVPDDPPPPPQPALEDEFVQLKFKDKDAAAPVQDDPVFWGDPVSVVVVQVVRQQSSQCSQFVAHKDWDDKDDKDFADTAGHGWMKMKMKTWLWFDFFKTKIKMWIWTADPVVRDIDTGIIIIIMIGGAHPVRHTGGTHGYDYDDPVSVVSNVVVVVVVVVVVVVVVVVVVVVVVVVVD

pLDDT: mean 89.9, std 16.86, range [30.58, 98.88]

Radius of gyration: 21.31 Å; Cα contacts (8 Å, |Δi|>4): 745; chains: 2; bounding box: 55×73×51 Å

Secondary structure (DSSP, 8-state):
---S--------TT-SEEESGGG-EEEEEE--GGGB-TTSBBPHHHHHHHHHHHHHHHHHHHHSSEEEEEEEEEEEE-S--BTTPEEEEEEEEEEE-SSEEEEEEEEEEE-TTT--EEEEEEEEEEEEEE-TTS-B---PEEE--SHHHHHHHHHHHHHHHHHHHHHHHHHHHHHHHHT-/------------TT-SEEESGGG-EEEEEE--GGGB-TTSBBPHHHHHHHHHHHHHHHHHHHHSSEEEEEEEEEEEE-S--BTTPEEEEEEEEEEE-SSEEEEEEEEEEE-TTT--EEEEEEEEEEEEEE-TTS-B---PEEE--SHHHHHHHHHHHHHHHHHHHHHHHHHHHHHHHHT-